Protein AF-E3MMD9-F1 (afdb_monomer_lite)

Sequence (278 aa):
MILKQSVLILFFLTAISAWGVTTPKPEIKYHRCSSCATGGFVLKKWLMQHSESGQSMGWIDWRGTDCADGLVFIVACINSCVTITVEKKIAEELYVYQGTMEECSDDLIHSSPDLPNHGENFKAFYEDAVFVATRMGHKITYNFTRKSFIDLHDEGVEQRHKVDDQVYITSSGVMKVTDFTTMDYVTAVAVVISFFIIIGACKVICCKSSSVPKTEPIFLNGENAELVPLEPNNNELPDELDDDDDVKENVVKKSETKKDVENDNDEKENKKTGDSPV

Secondary structure (DSSP, 8-state):
-HHHHHHHHHHHHHHHHHT---PPPP----EEEEEEE-HHHHTTHHHHSBGGGTBEE-----TT-BTTTTB-EEEEESS-EEEEEEEEE-SSS-EEEEEEEEEE-TTTEEE-TTS--SS--TTS--S-EEEEEEETTEEEEEEEESS-HHHHHHHHHHHHHHHHTT----TT---------HHHHHHHHHHHHHHHHHHHHHHHHHTTS--PPPPPPPP-----------------------------------------------------------

Structure (mmCIF, N/CA/C/O backbone):
data_AF-E3MMD9-F1
#
_entry.id   AF-E3MMD9-F1
#
loop_
_atom_site.group_PDB
_atom_site.id
_atom_site.type_symbol
_atom_site.label_atom_id
_atom_site.label_alt_id
_atom_site.label_comp_id
_atom_site.label_asym_id
_atom_site.label_entity_id
_atom_site.label_seq_id
_atom_site.pdbx_PDB_ins_code
_atom_site.Cartn_x
_atom_site.Cartn_y
_atom_site.Cartn_z
_atom_site.occupancy
_atom_site.B_iso_or_equiv
_atom_site.auth_seq_id
_atom_site.auth_comp_id
_atom_site.auth_asym_id
_atom_site.auth_atom_id
_atom_site.pdbx_PDB_model_num
ATOM 1 N N . MET A 1 1 ? 33.669 35.089 -53.646 1.00 53.91 1 MET A N 1
ATOM 2 C CA . MET A 1 1 ? 33.507 34.802 -52.199 1.00 53.91 1 MET A CA 1
ATOM 3 C C . MET A 1 1 ? 32.176 34.131 -51.876 1.00 53.91 1 MET A C 1
ATOM 5 O O . MET A 1 1 ? 32.236 33.026 -51.358 1.00 53.91 1 MET A O 1
ATOM 9 N N . ILE A 1 2 ? 31.031 34.738 -52.224 1.00 52.12 2 ILE A N 1
ATOM 10 C CA . ILE A 1 2 ? 29.650 34.318 -51.872 1.00 52.12 2 ILE A CA 1
ATOM 11 C C . ILE A 1 2 ? 29.444 32.792 -51.755 1.00 52.12 2 ILE A C 1
ATOM 13 O O . ILE A 1 2 ? 29.044 32.321 -50.696 1.00 52.12 2 ILE A O 1
ATOM 17 N N . LEU A 1 3 ? 29.805 32.009 -52.783 1.00 51.09 3 LEU A N 1
ATOM 18 C CA . LEU A 1 3 ? 29.602 30.549 -52.811 1.00 51.09 3 LEU A CA 1
ATOM 19 C C . LEU A 1 3 ? 30.176 29.799 -51.586 1.00 51.09 3 LEU A C 1
ATOM 21 O O . LEU A 1 3 ? 29.569 28.834 -51.130 1.00 51.09 3 LEU A O 1
ATOM 25 N N . LYS A 1 4 ? 31.306 30.249 -51.009 1.00 57.34 4 LYS A N 1
ATOM 26 C CA . LYS A 1 4 ? 31.868 29.638 -49.788 1.00 57.34 4 LYS A CA 1
ATOM 27 C C . LYS A 1 4 ? 30.980 29.857 -48.560 1.00 57.34 4 LYS A C 1
ATOM 29 O O . LYS A 1 4 ? 30.895 28.961 -47.731 1.00 57.34 4 LYS A O 1
ATOM 34 N N . GLN A 1 5 ? 30.325 31.014 -48.439 1.00 63.41 5 GLN A N 1
ATOM 35 C CA . GLN A 1 5 ? 29.424 31.300 -47.316 1.00 63.41 5 GLN A CA 1
ATOM 36 C C . GLN A 1 5 ? 28.115 30.514 -47.447 1.00 63.41 5 GLN A C 1
ATOM 38 O O . GLN A 1 5 ? 27.663 29.939 -46.464 1.00 63.41 5 GLN A O 1
ATOM 43 N N . SER A 1 6 ? 27.554 30.408 -48.657 1.00 60.28 6 SER A N 1
ATOM 44 C CA . SER A 1 6 ? 26.331 29.633 -48.908 1.00 60.28 6 SER A CA 1
ATOM 45 C C . SER A 1 6 ? 26.476 28.155 -48.527 1.00 60.28 6 SER A C 1
ATOM 47 O O . SER A 1 6 ? 25.593 27.613 -47.871 1.00 60.28 6 SER A O 1
ATOM 49 N N . VAL A 1 7 ? 27.601 27.515 -48.875 1.00 69.19 7 VAL A N 1
ATOM 50 C CA . VAL A 1 7 ? 27.874 26.113 -48.495 1.00 69.19 7 VAL A CA 1
ATOM 51 C C . VAL A 1 7 ? 28.040 25.961 -46.980 1.00 69.19 7 VAL A C 1
ATOM 53 O O . VAL A 1 7 ? 27.528 25.002 -46.411 1.00 69.19 7 VAL A O 1
ATOM 56 N N . LEU A 1 8 ? 28.705 26.914 -46.317 1.00 65.62 8 LEU A N 1
ATOM 57 C CA . LEU A 1 8 ? 28.909 26.885 -44.865 1.00 65.62 8 LEU A CA 1
ATOM 58 C C . LEU A 1 8 ? 27.578 27.006 -44.105 1.00 65.62 8 LEU A C 1
ATOM 60 O O . LEU A 1 8 ? 27.324 26.239 -43.181 1.00 65.62 8 LEU A O 1
ATOM 64 N N . ILE A 1 9 ? 26.707 27.925 -44.536 1.00 68.81 9 ILE A N 1
ATOM 65 C CA . ILE A 1 9 ? 25.359 28.108 -43.976 1.00 68.81 9 ILE A CA 1
ATOM 66 C C . ILE A 1 9 ? 24.514 26.846 -44.184 1.00 68.81 9 ILE A C 1
ATOM 68 O O . ILE A 1 9 ? 23.838 26.418 -43.252 1.00 68.81 9 ILE A O 1
ATOM 72 N N . LEU A 1 10 ? 24.587 26.214 -45.362 1.00 64.81 10 LEU A N 1
ATOM 73 C CA . LEU A 1 10 ? 23.870 24.964 -45.621 1.00 64.81 10 LEU A CA 1
ATOM 74 C C . LEU A 1 10 ? 24.336 23.842 -44.678 1.00 64.81 10 LEU A C 1
ATOM 76 O O . LEU A 1 10 ? 23.497 23.171 -44.087 1.00 64.81 10 LEU A O 1
ATOM 80 N N . PHE A 1 11 ? 25.652 23.699 -44.477 1.00 66.06 11 PHE A N 1
ATOM 81 C CA . PHE A 1 11 ? 26.233 22.716 -43.554 1.00 66.06 11 PHE A CA 1
ATOM 82 C C . PHE A 1 11 ? 25.764 22.924 -42.107 1.00 66.06 11 PHE A C 1
ATOM 84 O O . PHE A 1 11 ? 25.350 21.967 -41.451 1.00 66.06 11 PHE A O 1
ATOM 91 N N . PHE A 1 12 ? 25.774 24.171 -41.620 1.00 62.16 12 PHE A N 1
ATOM 92 C CA . PHE A 1 12 ? 25.272 24.500 -40.283 1.00 62.16 12 PHE A CA 1
ATOM 93 C C . PHE A 1 12 ? 23.769 24.230 -40.143 1.00 62.16 12 PHE A C 1
ATOM 95 O O . PHE A 1 12 ? 23.357 23.659 -39.137 1.00 62.16 12 PHE A O 1
ATOM 102 N N . LEU A 1 13 ? 22.952 24.560 -41.149 1.00 58.25 13 LEU A N 1
ATOM 103 C CA . LEU A 1 13 ? 21.519 24.248 -41.134 1.00 58.25 13 LEU A CA 1
ATOM 104 C C . LEU A 1 13 ? 21.263 22.734 -41.121 1.00 58.25 13 LEU A C 1
ATOM 106 O O . LEU A 1 13 ? 20.437 22.275 -40.333 1.00 58.25 13 LEU A O 1
ATOM 110 N N . THR A 1 14 ? 22.003 21.944 -41.909 1.00 59.91 14 THR A N 1
ATOM 111 C CA . THR A 1 14 ? 21.885 20.477 -41.870 1.00 59.91 14 THR A CA 1
ATOM 112 C C . THR A 1 14 ? 22.330 19.890 -40.531 1.00 59.91 14 THR A C 1
ATOM 114 O O . THR A 1 14 ? 21.654 19.007 -40.007 1.00 59.91 14 THR A O 1
ATOM 117 N N . ALA A 1 15 ? 23.405 20.415 -39.929 1.00 59.25 15 ALA A N 1
ATOM 118 C CA . ALA A 1 15 ? 23.866 19.986 -38.610 1.00 59.25 15 ALA A CA 1
ATOM 119 C C . ALA A 1 15 ? 22.814 20.274 -37.528 1.00 59.25 15 ALA A C 1
ATOM 121 O O . ALA A 1 15 ? 22.456 19.376 -36.775 1.00 59.25 15 ALA A O 1
ATOM 122 N N . ILE A 1 16 ? 22.239 21.482 -37.516 1.00 58.38 16 ILE A N 1
ATOM 123 C CA . ILE A 1 16 ? 21.164 21.858 -36.585 1.00 58.38 16 ILE A CA 1
ATOM 124 C C . ILE A 1 16 ? 19.924 20.969 -36.785 1.00 58.38 16 ILE A C 1
ATOM 126 O O . ILE A 1 16 ? 19.332 20.538 -35.802 1.00 58.38 16 ILE A O 1
ATOM 130 N N . SER A 1 17 ? 19.555 20.624 -38.027 1.00 55.28 17 SER A N 1
ATOM 131 C CA . SER A 1 17 ? 18.424 19.712 -38.279 1.00 55.28 17 SER A CA 1
ATOM 132 C C . SER A 1 17 ? 18.684 18.258 -37.868 1.00 55.28 17 SER A C 1
ATOM 134 O O . SER A 1 17 ? 17.744 17.557 -37.507 1.00 55.28 17 SER A O 1
ATOM 136 N N . ALA A 1 18 ? 19.944 17.808 -37.889 1.00 57.22 18 ALA A N 1
ATOM 137 C CA . ALA A 1 18 ? 20.338 16.498 -37.371 1.00 57.22 18 ALA A CA 1
ATOM 138 C C . ALA A 1 18 ? 20.404 16.479 -35.833 1.00 57.22 18 ALA A C 1
ATOM 140 O O . ALA A 1 18 ? 20.261 15.427 -35.221 1.00 57.22 18 ALA A O 1
ATOM 141 N N . TRP A 1 19 ? 20.579 17.645 -35.204 1.00 55.12 19 TRP A N 1
ATOM 142 C CA . TRP A 1 19 ? 20.572 17.842 -33.752 1.00 55.12 19 TRP A CA 1
ATOM 143 C C . TRP A 1 19 ? 19.166 18.211 -33.253 1.00 55.12 19 TRP A C 1
ATOM 145 O O . TRP A 1 19 ? 18.994 19.037 -32.354 1.00 55.12 19 TRP A O 1
ATOM 155 N N . GLY A 1 20 ? 18.140 17.583 -33.835 1.00 53.50 20 GLY A N 1
ATOM 156 C CA . GLY A 1 20 ? 16.799 17.595 -33.270 1.00 53.50 20 GLY A CA 1
ATOM 157 C C . GLY A 1 20 ? 16.846 16.948 -31.891 1.00 53.50 20 GLY A C 1
ATOM 158 O O . GLY A 1 20 ? 16.985 15.732 -31.790 1.00 53.50 20 GLY A O 1
ATOM 159 N N . VAL A 1 21 ? 16.766 17.763 -30.835 1.00 52.81 21 VAL A N 1
ATOM 160 C CA . VAL A 1 21 ? 16.817 17.295 -29.445 1.00 52.81 21 VAL A CA 1
ATOM 161 C C . VAL A 1 21 ? 15.550 16.499 -29.149 1.00 52.81 21 VAL A C 1
ATOM 163 O O . VAL A 1 21 ? 14.547 17.033 -28.676 1.00 52.81 21 VAL A O 1
ATOM 166 N N . THR A 1 22 ? 15.600 15.200 -29.436 1.00 57.72 22 THR A N 1
ATOM 167 C CA . THR A 1 22 ? 14.651 14.216 -28.930 1.00 57.72 22 THR A CA 1
ATOM 168 C C . THR A 1 22 ? 14.852 14.133 -27.426 1.00 57.72 22 THR A C 1
ATOM 170 O O . THR A 1 22 ? 15.669 13.349 -26.940 1.00 57.72 22 THR A O 1
ATOM 173 N N . THR A 1 23 ? 14.138 14.976 -26.679 1.00 53.53 23 THR A N 1
ATOM 174 C CA . THR A 1 23 ? 14.009 14.800 -25.236 1.00 53.53 23 THR A CA 1
ATOM 175 C C . THR A 1 23 ? 13.518 13.370 -25.003 1.00 53.53 23 THR A C 1
ATOM 177 O O . THR A 1 23 ? 12.491 12.991 -25.577 1.00 53.53 23 THR A O 1
ATOM 180 N N . PRO A 1 24 ? 14.255 12.533 -24.247 1.00 59.62 24 PRO A N 1
ATOM 181 C CA . PRO A 1 24 ? 13.831 11.163 -24.024 1.00 59.62 24 PRO A CA 1
ATOM 182 C C . PRO A 1 24 ? 12.454 11.209 -23.368 1.00 59.62 24 PRO A C 1
ATOM 184 O O . PRO A 1 24 ? 12.263 11.877 -22.348 1.00 59.62 24 PRO A O 1
ATOM 187 N N . LYS A 1 25 ? 11.474 10.551 -23.998 1.00 59.44 25 LYS A N 1
ATOM 188 C CA . LYS A 1 25 ? 10.131 10.422 -23.431 1.00 59.44 25 LYS A CA 1
ATOM 189 C C . LYS A 1 25 ? 10.301 9.822 -22.029 1.00 59.44 25 LYS A C 1
ATOM 191 O O . LYS A 1 25 ? 10.973 8.796 -21.941 1.00 59.44 25 LYS A O 1
ATOM 196 N N . PRO A 1 26 ? 9.735 10.421 -20.964 1.00 59.72 26 PRO A N 1
ATOM 197 C CA . PRO A 1 26 ? 9.899 9.895 -19.617 1.00 59.72 26 PRO A CA 1
ATOM 198 C C . PRO A 1 26 ? 9.413 8.447 -19.589 1.00 59.72 26 PRO A C 1
ATOM 200 O O . PRO A 1 26 ? 8.253 8.159 -19.899 1.00 59.72 26 PRO A O 1
ATOM 203 N N . GLU A 1 27 ? 10.339 7.540 -19.298 1.00 68.50 27 GLU A N 1
ATOM 204 C CA . GLU A 1 27 ? 10.076 6.112 -19.273 1.00 68.50 27 GLU A CA 1
ATOM 205 C C . GLU A 1 27 ? 9.321 5.788 -17.987 1.00 68.50 27 GLU A C 1
ATOM 207 O O . GLU A 1 27 ? 9.853 5.883 -16.881 1.00 68.50 27 GLU A O 1
ATOM 212 N N . ILE A 1 28 ? 8.037 5.462 -18.134 1.00 71.19 28 ILE A N 1
ATOM 213 C CA . ILE A 1 28 ? 7.189 5.064 -17.014 1.00 71.19 28 ILE A CA 1
ATOM 214 C C . ILE A 1 28 ? 7.643 3.660 -16.601 1.00 71.19 28 ILE A C 1
ATOM 216 O O . ILE A 1 28 ? 7.205 2.672 -17.192 1.00 71.19 28 ILE A O 1
ATOM 220 N N . LYS A 1 29 ? 8.550 3.565 -15.616 1.00 78.88 29 LYS A N 1
ATOM 221 C CA . LYS A 1 29 ? 8.957 2.274 -15.044 1.00 78.88 29 LYS A CA 1
ATOM 222 C C . LYS A 1 29 ? 7.798 1.700 -14.231 1.00 78.88 29 LYS A C 1
ATOM 224 O O . LYS A 1 29 ? 7.650 1.984 -13.044 1.00 78.88 29 LYS A O 1
ATOM 229 N N . TYR A 1 30 ? 7.000 0.872 -14.894 1.00 83.75 30 TYR A N 1
ATOM 230 C CA . TYR A 1 30 ? 6.084 -0.048 -14.235 1.00 83.75 30 TYR A CA 1
ATOM 231 C C . TYR A 1 30 ? 6.865 -1.050 -13.378 1.00 83.75 30 TYR A C 1
ATOM 233 O O . TYR A 1 30 ? 7.984 -1.444 -13.715 1.00 83.75 30 TYR A O 1
ATOM 241 N N . HIS A 1 31 ? 6.241 -1.475 -12.290 1.00 87.06 31 HIS A N 1
ATOM 242 C CA . HIS A 1 31 ? 6.691 -2.561 -11.425 1.00 87.06 31 HIS A CA 1
ATOM 243 C C . HIS A 1 31 ? 5.481 -3.434 -11.054 1.00 87.06 31 HIS A C 1
ATOM 245 O O . HIS A 1 31 ? 4.352 -3.121 -11.446 1.00 87.06 31 HIS A O 1
ATOM 251 N N . ARG A 1 32 ? 5.699 -4.578 -10.409 1.00 89.12 32 ARG A N 1
ATOM 252 C CA . ARG A 1 32 ? 4.676 -5.607 -10.184 1.00 89.12 32 ARG A CA 1
ATOM 253 C C . ARG A 1 32 ? 4.222 -5.601 -8.732 1.00 89.12 32 ARG A C 1
ATOM 255 O O . ARG A 1 32 ? 5.044 -5.793 -7.848 1.00 89.12 32 ARG A O 1
ATOM 262 N N . CYS A 1 33 ? 2.923 -5.479 -8.482 1.00 91.94 33 CYS A N 1
ATOM 263 C CA . CYS A 1 33 ? 2.341 -5.640 -7.147 1.00 91.94 33 CYS A CA 1
ATOM 264 C C . CYS A 1 33 ? 1.537 -6.937 -7.047 1.00 91.94 33 CYS A C 1
ATOM 266 O O . CYS A 1 33 ? 0.968 -7.403 -8.040 1.00 91.94 33 CYS A O 1
ATOM 268 N N . SER A 1 34 ? 1.452 -7.492 -5.840 1.00 93.12 34 SER A N 1
ATOM 269 C CA . SER A 1 34 ? 0.378 -8.408 -5.464 1.00 93.12 34 SER A CA 1
ATOM 270 C C . SER A 1 34 ? -0.961 -7.661 -5.478 1.00 93.12 34 SER A C 1
ATOM 272 O O . SER A 1 34 ? -1.046 -6.514 -5.048 1.00 93.12 34 SER A O 1
ATOM 274 N N . SER A 1 35 ? -1.999 -8.323 -5.986 1.00 94.38 35 SER A N 1
ATOM 275 C CA . SER A 1 35 ? -3.404 -7.931 -5.860 1.00 94.38 35 SER A CA 1
ATOM 276 C C . SER A 1 35 ? -4.147 -9.090 -5.199 1.00 94.38 35 SER A C 1
ATOM 278 O O . SER A 1 35 ? -4.287 -10.174 -5.779 1.00 94.38 35 SER A O 1
ATOM 280 N N . CYS A 1 36 ? -4.546 -8.900 -3.943 1.00 95.94 36 CYS A N 1
ATOM 281 C CA . CYS A 1 36 ? -5.265 -9.885 -3.142 1.00 95.94 36 CYS A CA 1
ATOM 282 C C . CYS A 1 36 ? -6.000 -9.225 -1.972 1.00 95.94 36 CYS A C 1
ATOM 284 O O . CYS A 1 36 ? -5.601 -8.171 -1.477 1.00 95.94 36 CYS A O 1
ATOM 286 N N . ALA A 1 37 ? -7.025 -9.890 -1.441 1.00 96.81 37 ALA A N 1
ATOM 287 C CA . ALA A 1 37 ? -7.559 -9.548 -0.128 1.00 96.81 37 ALA A CA 1
ATOM 288 C C . ALA A 1 37 ? -7.955 -10.801 0.646 1.00 96.81 37 ALA A C 1
ATOM 290 O O . ALA A 1 37 ? -8.691 -11.643 0.141 1.00 96.81 37 ALA A O 1
ATOM 291 N N . THR A 1 38 ? -7.519 -10.882 1.902 1.00 96.88 38 THR A N 1
ATOM 292 C CA . THR A 1 38 ? -8.023 -11.894 2.839 1.00 96.88 38 THR A CA 1
ATOM 293 C C . THR A 1 38 ? -9.542 -11.768 2.997 1.00 96.88 38 THR A C 1
ATOM 295 O O . THR A 1 38 ? -10.076 -10.652 3.075 1.00 96.88 38 THR A O 1
ATOM 298 N N . GLY A 1 39 ? -10.256 -12.887 3.144 1.00 95.25 39 GLY A N 1
ATOM 299 C CA . GLY A 1 39 ? -11.711 -12.855 3.377 1.00 95.25 39 GLY A CA 1
ATOM 300 C C . GLY A 1 39 ? -12.116 -11.984 4.582 1.00 95.25 39 GLY A C 1
ATOM 301 O O . GLY A 1 39 ? -13.122 -11.269 4.546 1.00 95.25 39 GLY A O 1
ATOM 302 N N . GLY A 1 40 ? -11.278 -11.958 5.623 1.00 96.06 40 GLY A N 1
ATOM 303 C CA . GLY A 1 40 ? -11.450 -11.101 6.796 1.00 96.06 40 GLY A CA 1
ATOM 304 C C . GLY A 1 40 ? -11.342 -9.596 6.503 1.00 96.06 40 GLY A C 1
ATOM 305 O O . GLY A 1 40 ? -12.128 -8.819 7.049 1.00 96.06 40 GLY A O 1
ATOM 306 N N . PHE A 1 41 ? -10.458 -9.173 5.588 1.00 96.81 41 PHE A N 1
ATOM 307 C CA . PHE A 1 41 ? -10.373 -7.777 5.135 1.00 96.81 41 PHE A CA 1
ATOM 308 C C . PHE A 1 41 ? -11.612 -7.368 4.331 1.00 96.81 41 PHE A C 1
ATOM 310 O O . PHE A 1 41 ? -12.157 -6.282 4.537 1.00 96.81 41 PHE A O 1
ATOM 317 N N . VAL A 1 42 ? -12.119 -8.250 3.462 1.00 96.00 42 VAL A N 1
ATOM 318 C CA . VAL A 1 42 ? -13.326 -7.987 2.656 1.00 96.00 42 VAL A CA 1
ATOM 319 C C . VAL A 1 42 ? -14.544 -7.708 3.553 1.00 96.00 42 VAL A C 1
ATOM 321 O O . VAL A 1 42 ? -15.308 -6.775 3.293 1.00 96.00 42 VAL A O 1
ATOM 324 N N . LEU A 1 43 ? -14.675 -8.418 4.681 1.00 96.06 43 LEU A N 1
ATOM 325 C CA . LEU A 1 43 ? -15.701 -8.164 5.707 1.00 96.06 43 LEU A CA 1
ATOM 326 C C . LEU A 1 43 ? -15.539 -6.814 6.444 1.00 96.06 43 LEU A C 1
ATOM 328 O O . LEU A 1 43 ? -16.458 -6.369 7.137 1.00 96.06 43 LEU A O 1
ATOM 332 N N . LYS A 1 44 ? -14.403 -6.124 6.287 1.00 96.19 44 LYS A N 1
ATOM 333 C CA . LYS A 1 44 ? -14.146 -4.766 6.799 1.00 96.19 44 LYS A CA 1
ATOM 334 C C . LYS A 1 44 ? -14.362 -3.672 5.749 1.00 96.19 44 LYS A C 1
ATOM 336 O O . LYS A 1 44 ? -13.980 -2.533 5.997 1.00 96.19 44 LYS A O 1
ATOM 341 N N . LYS A 1 45 ? -15.035 -3.947 4.621 1.00 95.75 45 LYS A N 1
ATOM 342 C CA . LYS A 1 45 ? -15.357 -2.936 3.589 1.00 95.75 45 LYS A CA 1
ATOM 343 C C . LYS A 1 45 ? -15.918 -1.622 4.150 1.00 95.75 45 LYS A C 1
ATOM 345 O O . LYS A 1 45 ? -15.505 -0.556 3.714 1.00 95.75 45 LYS A O 1
ATOM 350 N N . TRP A 1 46 ? -16.806 -1.692 5.142 1.00 95.25 46 TRP A N 1
ATOM 351 C CA . TRP A 1 46 ? -17.401 -0.531 5.826 1.00 95.25 46 TRP A CA 1
ATOM 352 C C . TRP A 1 46 ? -16.376 0.372 6.541 1.00 95.25 46 TRP A C 1
ATOM 354 O O . TRP A 1 46 ? -16.627 1.557 6.727 1.00 95.25 46 TRP A O 1
ATOM 364 N N . LEU A 1 47 ? -15.211 -0.162 6.920 1.00 95.69 47 LEU A N 1
ATOM 365 C CA . LEU A 1 47 ? -14.103 0.605 7.491 1.00 95.69 47 LEU A CA 1
ATOM 366 C C . LEU A 1 47 ? -13.361 1.390 6.397 1.00 95.69 47 LEU A C 1
ATOM 368 O O . LEU A 1 47 ? -12.917 2.505 6.648 1.00 95.69 47 LEU A O 1
ATOM 372 N N . MET A 1 48 ? -13.273 0.843 5.182 1.00 95.62 48 MET A N 1
ATOM 373 C CA . MET A 1 48 ? -12.564 1.429 4.030 1.00 95.62 48 MET A CA 1
ATOM 374 C C . MET A 1 48 ? -13.465 2.261 3.101 1.00 95.62 48 MET A C 1
ATOM 376 O O . MET A 1 48 ? -12.983 2.943 2.201 1.00 95.62 48 MET A O 1
ATOM 380 N N . GLN A 1 49 ? -14.778 2.212 3.322 1.00 95.44 49 GLN A N 1
ATOM 381 C CA . GLN A 1 49 ? -15.812 2.910 2.559 1.00 95.44 49 GLN A CA 1
ATOM 382 C C . GLN A 1 49 ? -16.760 3.596 3.552 1.00 95.44 49 GLN A C 1
ATOM 384 O O . GLN A 1 49 ? -17.859 3.111 3.814 1.00 95.44 49 GLN A O 1
ATOM 389 N N . HIS A 1 50 ? -16.295 4.694 4.156 1.00 94.75 50 HIS A N 1
ATOM 390 C CA . HIS A 1 50 ? -16.982 5.395 5.243 1.00 94.75 50 HIS A CA 1
ATOM 391 C C . HIS A 1 50 ? -17.088 6.896 4.941 1.00 94.75 50 HIS A C 1
ATOM 393 O O . HIS A 1 50 ? -16.294 7.714 5.416 1.00 94.75 50 HIS A O 1
ATOM 399 N N . SER A 1 51 ? -18.081 7.250 4.121 1.00 93.19 51 SER A N 1
ATOM 400 C CA . SER A 1 51 ? -18.299 8.606 3.600 1.00 93.19 51 SER A CA 1
ATOM 401 C C . SER A 1 51 ? -18.450 9.666 4.694 1.00 93.19 51 SER A C 1
ATOM 403 O O . SER A 1 51 ? -17.900 10.754 4.552 1.00 93.19 51 SER A O 1
ATOM 405 N N . GLU A 1 52 ? -19.105 9.342 5.813 1.00 92.81 52 GLU A N 1
ATOM 406 C CA . GLU A 1 52 ? -19.266 10.244 6.967 1.00 92.81 52 GLU A CA 1
ATOM 407 C C . GLU A 1 52 ? -17.935 10.621 7.641 1.00 92.81 52 GLU A C 1
ATOM 409 O O . GLU A 1 52 ? -17.844 11.651 8.303 1.00 92.81 52 GLU A O 1
ATOM 414 N N . SER A 1 53 ? -16.886 9.811 7.458 1.00 90.62 53 SER A N 1
ATOM 415 C CA . SER A 1 53 ? -15.523 10.116 7.919 1.00 90.62 53 SER A CA 1
ATOM 416 C C . SER A 1 53 ? -14.616 10.640 6.802 1.00 90.62 53 SER A C 1
ATOM 418 O O . SER A 1 53 ? -13.437 10.866 7.043 1.00 90.62 53 SER A O 1
ATOM 420 N N . GLY A 1 54 ? -15.120 10.784 5.573 1.00 92.25 54 GLY A N 1
ATOM 421 C CA . GLY A 1 54 ? -14.299 11.092 4.401 1.00 92.25 54 GLY A CA 1
ATOM 422 C C . GLY A 1 54 ? -13.416 9.933 3.918 1.00 92.25 54 GLY A C 1
ATOM 423 O O . GLY A 1 54 ? -12.522 10.165 3.107 1.00 92.25 54 GLY A O 1
ATOM 424 N N . GLN A 1 55 ? -13.644 8.695 4.380 1.00 94.88 55 GLN A N 1
ATOM 425 C CA . GLN A 1 55 ? -12.925 7.520 3.879 1.00 94.88 55 GLN A CA 1
ATOM 426 C C . GLN A 1 55 ? -13.563 7.043 2.569 1.00 94.88 55 GLN A C 1
ATOM 428 O O . GLN A 1 55 ? -14.715 6.601 2.558 1.00 94.88 55 GLN A O 1
ATOM 433 N N . SER A 1 56 ? -12.803 7.081 1.479 1.00 95.06 56 SER A N 1
ATOM 434 C CA . SER A 1 56 ? -13.182 6.522 0.185 1.00 95.06 56 SER A CA 1
ATOM 435 C C . SER A 1 56 ? -11.969 5.907 -0.501 1.00 95.06 56 SER A C 1
ATOM 437 O O . SER A 1 56 ? -10.919 6.533 -0.641 1.00 95.06 56 SER A O 1
ATOM 439 N N . MET A 1 57 ? -12.140 4.680 -0.970 1.00 94.75 57 MET A N 1
ATOM 440 C CA . MET A 1 57 ? -11.140 3.941 -1.732 1.00 94.75 57 MET A CA 1
ATOM 441 C C . MET A 1 57 ? -11.759 3.406 -3.028 1.00 94.75 57 MET A C 1
ATOM 443 O O . MET A 1 57 ? -12.985 3.394 -3.186 1.00 94.75 57 MET A O 1
ATOM 447 N N . GLY A 1 58 ? -10.931 2.894 -3.932 1.00 91.88 58 GLY A N 1
ATOM 448 C CA . GLY A 1 58 ? -11.357 1.877 -4.881 1.00 91.88 58 GLY A CA 1
ATOM 449 C C . GLY A 1 58 ? -11.884 0.635 -4.148 1.00 91.88 58 GLY A C 1
ATOM 450 O O . GLY A 1 58 ? -11.654 0.431 -2.951 1.00 91.88 58 GLY A O 1
ATOM 451 N N . TRP A 1 59 ? -12.631 -0.210 -4.855 1.00 91.69 59 TRP A N 1
ATOM 452 C CA . TRP A 1 59 ? -12.988 -1.528 -4.338 1.00 91.69 59 TRP A CA 1
ATOM 453 C C . TRP A 1 59 ? -12.989 -2.555 -5.460 1.00 91.69 59 TRP A C 1
ATOM 455 O O . TRP A 1 59 ? -13.922 -2.606 -6.264 1.00 91.69 59 TRP A O 1
ATOM 465 N N . ILE A 1 60 ? -11.930 -3.355 -5.494 1.00 88.50 60 ILE A N 1
ATOM 466 C CA . ILE A 1 60 ? -11.686 -4.381 -6.504 1.00 88.50 60 ILE A CA 1
ATOM 467 C C . ILE A 1 60 ? -12.378 -5.689 -6.081 1.00 88.50 60 ILE A C 1
ATOM 469 O O . ILE A 1 60 ? -12.792 -5.873 -4.932 1.00 88.50 60 ILE A O 1
ATOM 473 N N . ASP A 1 61 ? -12.593 -6.577 -7.047 1.00 86.88 61 ASP A N 1
ATOM 474 C CA . ASP A 1 61 ? -13.242 -7.870 -6.855 1.00 86.88 61 ASP A CA 1
ATOM 475 C C . ASP A 1 61 ? -12.194 -8.981 -6.692 1.00 86.88 61 ASP A C 1
ATOM 477 O O . ASP A 1 61 ? -11.889 -9.720 -7.623 1.00 86.88 61 ASP A O 1
ATOM 481 N N . TRP A 1 62 ? -11.637 -9.090 -5.486 1.00 90.06 62 TRP A N 1
ATOM 482 C CA . TRP A 1 62 ? -10.576 -10.039 -5.119 1.00 90.06 62 TRP A CA 1
ATOM 483 C C . TRP A 1 62 ? -11.034 -11.518 -5.019 1.00 90.06 62 TRP A C 1
ATOM 485 O O . TRP A 1 62 ? -10.380 -12.340 -4.373 1.00 90.06 62 TRP A O 1
ATOM 495 N N . ARG A 1 63 ? -12.167 -11.896 -5.636 1.00 89.06 63 ARG A N 1
ATOM 496 C CA . ARG A 1 63 ? -12.690 -13.277 -5.621 1.00 89.06 63 ARG A CA 1
ATOM 497 C C . ARG A 1 63 ? -11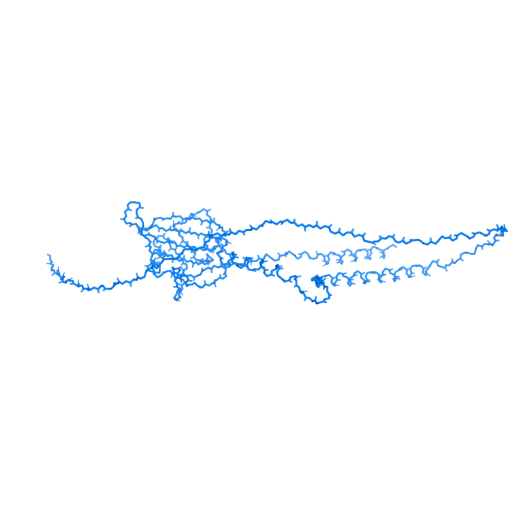.693 -14.260 -6.242 1.00 89.06 63 ARG A C 1
ATOM 499 O O . ARG A 1 63 ? -11.335 -14.133 -7.408 1.00 89.06 63 ARG A O 1
ATOM 506 N N . GLY A 1 64 ? -11.324 -15.287 -5.477 1.00 87.06 64 GLY A N 1
ATOM 507 C CA . GLY A 1 64 ? -10.340 -16.297 -5.886 1.00 87.06 64 GLY A CA 1
ATOM 508 C C . GLY A 1 64 ? -8.900 -15.981 -5.471 1.00 87.06 64 GLY A C 1
ATOM 509 O O . GLY A 1 64 ? -8.010 -16.763 -5.789 1.00 87.06 64 GLY A O 1
ATOM 510 N N . THR A 1 65 ? -8.683 -14.882 -4.743 1.00 91.94 65 THR A N 1
ATOM 511 C CA . THR A 1 65 ? -7.421 -14.572 -4.054 1.00 91.94 65 THR A CA 1
ATOM 512 C C . THR A 1 65 ? -7.589 -14.721 -2.542 1.00 91.94 65 THR A C 1
ATOM 514 O O . THR A 1 65 ? -8.698 -14.557 -2.031 1.00 91.94 65 THR A O 1
ATOM 517 N N . ASP A 1 66 ? -6.493 -14.982 -1.835 1.00 93.19 66 ASP A N 1
ATOM 518 C CA . ASP A 1 66 ? -6.346 -14.712 -0.405 1.00 93.19 66 ASP A CA 1
ATOM 519 C C . ASP A 1 66 ? -4.854 -14.481 -0.103 1.00 93.19 66 ASP A C 1
ATOM 521 O O . ASP A 1 66 ? -3.999 -15.299 -0.454 1.00 93.19 66 ASP A O 1
ATOM 525 N N . CYS A 1 67 ? -4.530 -13.350 0.531 1.00 92.12 67 CYS A N 1
ATOM 526 C CA . CYS A 1 67 ? -3.145 -12.992 0.841 1.00 92.12 67 CYS A CA 1
ATOM 527 C C . CYS A 1 67 ? -2.506 -13.913 1.896 1.00 92.12 67 CYS A C 1
ATOM 529 O O . CYS A 1 67 ? -1.284 -14.034 1.929 1.00 92.12 67 CYS A O 1
ATOM 531 N N . ALA A 1 68 ? -3.300 -14.549 2.768 1.00 89.81 68 ALA A N 1
ATOM 532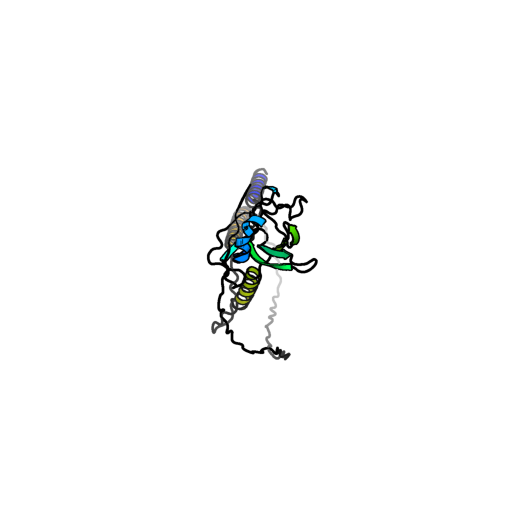 C CA . ALA A 1 68 ? -2.786 -15.431 3.818 1.00 89.81 68 ALA A CA 1
ATOM 533 C C . ALA A 1 68 ? -2.321 -16.787 3.258 1.00 89.81 68 ALA A C 1
ATOM 535 O O . ALA A 1 68 ? -1.305 -17.315 3.705 1.00 89.81 68 ALA A O 1
ATOM 536 N N . ASP A 1 69 ? -3.020 -17.297 2.240 1.00 89.81 69 ASP A N 1
ATOM 537 C CA . ASP A 1 69 ? -2.683 -18.546 1.540 1.00 89.81 69 ASP A CA 1
ATOM 538 C C . ASP A 1 69 ? -1.688 -18.331 0.376 1.00 89.81 69 ASP A C 1
ATOM 540 O O . ASP A 1 69 ? -1.307 -19.280 -0.311 1.00 89.81 69 ASP A O 1
ATOM 544 N N . GLY A 1 70 ? -1.266 -17.084 0.124 1.00 87.75 70 GLY A N 1
ATOM 545 C CA . GLY A 1 70 ? -0.379 -16.720 -0.990 1.00 87.75 70 GLY A CA 1
ATOM 546 C C . GLY A 1 70 ? -1.043 -16.769 -2.373 1.00 87.75 70 GLY A C 1
ATOM 547 O O . GLY A 1 70 ? -0.354 -16.729 -3.393 1.00 87.75 70 GLY A O 1
ATOM 548 N N . LEU A 1 71 ? -2.375 -16.849 -2.430 1.00 91.25 71 LEU A N 1
ATOM 549 C CA . LEU A 1 71 ? -3.150 -16.853 -3.668 1.00 91.25 71 LEU A CA 1
ATOM 550 C C . LEU A 1 71 ? -3.353 -15.408 -4.132 1.00 91.25 71 LEU A C 1
ATOM 552 O O . LEU A 1 71 ? -4.312 -14.756 -3.728 1.00 91.25 71 LEU A O 1
ATOM 556 N N . VAL A 1 72 ? -2.445 -14.897 -4.965 1.00 92.81 72 VAL A N 1
ATOM 557 C CA . VAL A 1 72 ? -2.445 -13.496 -5.425 1.00 92.81 72 VAL A CA 1
ATOM 558 C C . VAL A 1 72 ? -2.539 -13.387 -6.946 1.00 92.81 72 VAL A C 1
ATOM 560 O O . VAL A 1 72 ? -2.011 -14.228 -7.676 1.00 92.81 72 VAL A O 1
ATOM 563 N N . PHE A 1 73 ? -3.160 -12.316 -7.441 1.00 92.00 73 PHE A N 1
ATOM 564 C CA . PHE A 1 73 ? -2.911 -11.847 -8.804 1.00 92.00 73 PHE A CA 1
ATOM 565 C C . PHE A 1 73 ? -1.671 -10.946 -8.829 1.00 92.00 73 PHE A C 1
ATOM 567 O O . PHE A 1 73 ? -1.286 -10.375 -7.810 1.00 92.00 73 PHE A O 1
ATOM 574 N N . ILE A 1 74 ? -1.046 -10.812 -10.001 1.00 90.94 74 ILE A N 1
ATOM 575 C CA . ILE A 1 74 ? 0.078 -9.896 -10.225 1.00 90.94 74 ILE A CA 1
ATOM 576 C C . ILE A 1 74 ? -0.399 -8.777 -11.148 1.00 90.94 74 ILE A C 1
ATOM 578 O O . ILE A 1 74 ? -0.830 -9.042 -12.272 1.00 90.94 74 ILE A O 1
ATOM 582 N N . VAL A 1 75 ? -0.316 -7.533 -10.679 1.00 90.62 75 VAL A N 1
ATOM 583 C CA . VAL A 1 75 ? -0.743 -6.331 -11.411 1.00 90.62 75 VAL A CA 1
ATOM 584 C C . VAL A 1 75 ? 0.446 -5.421 -11.709 1.00 90.62 75 VAL A C 1
ATOM 586 O O . VAL A 1 75 ? 1.402 -5.361 -10.939 1.00 90.62 75 VAL A O 1
ATOM 589 N N . ALA A 1 76 ? 0.399 -4.710 -12.837 1.00 90.62 76 ALA A N 1
ATOM 590 C CA . ALA A 1 76 ? 1.389 -3.688 -13.169 1.00 90.62 76 ALA A CA 1
ATOM 591 C C . ALA A 1 76 ? 0.991 -2.349 -12.532 1.00 90.62 76 ALA A C 1
ATOM 593 O O . ALA A 1 76 ? -0.144 -1.908 -12.700 1.00 90.62 76 ALA A O 1
ATOM 594 N N . CYS A 1 77 ? 1.930 -1.708 -11.840 1.00 90.75 77 CYS A N 1
ATOM 595 C CA . CYS A 1 77 ? 1.706 -0.511 -11.036 1.00 90.75 77 CYS A CA 1
ATOM 596 C C . CYS A 1 77 ? 2.759 0.566 -11.339 1.00 90.75 77 CYS A C 1
ATOM 598 O O . CYS A 1 77 ? 3.923 0.250 -11.620 1.00 90.75 77 CYS A O 1
ATOM 600 N N . ILE A 1 78 ? 2.364 1.841 -11.306 1.00 91.56 78 ILE A N 1
ATOM 601 C CA . ILE A 1 78 ? 3.261 2.986 -11.520 1.00 91.56 78 ILE A CA 1
ATOM 602 C C . ILE A 1 78 ? 3.783 3.492 -10.172 1.00 91.56 78 ILE A C 1
ATOM 604 O O . ILE A 1 78 ? 4.999 3.565 -9.959 1.00 91.56 78 ILE A O 1
ATOM 608 N N . ASN A 1 79 ? 2.874 3.816 -9.253 1.00 93.25 79 ASN A N 1
ATOM 609 C CA . ASN A 1 79 ? 3.175 4.292 -7.902 1.00 93.25 79 ASN A CA 1
ATOM 610 C C . ASN A 1 79 ? 3.234 3.104 -6.921 1.00 93.25 79 ASN A C 1
ATOM 612 O O . ASN A 1 79 ? 3.087 1.970 -7.345 1.00 93.25 79 ASN A O 1
ATOM 616 N N . SER A 1 80 ? 3.568 3.303 -5.647 1.00 94.31 80 SER A N 1
ATOM 617 C CA . SER A 1 80 ? 3.919 2.202 -4.730 1.00 94.31 80 SER A CA 1
ATOM 618 C C . SER A 1 80 ? 2.847 1.104 -4.626 1.00 94.31 80 SER A C 1
ATOM 620 O O . SER A 1 80 ? 1.648 1.393 -4.635 1.00 94.31 80 SER A O 1
ATOM 622 N N . CYS A 1 81 ? 3.262 -0.148 -4.436 1.00 94.88 81 CYS A N 1
ATOM 623 C CA . CYS A 1 81 ? 2.379 -1.196 -3.922 1.00 94.88 81 CYS A CA 1
ATOM 624 C C . CYS A 1 81 ? 1.959 -0.840 -2.489 1.00 94.88 81 CYS A C 1
ATOM 626 O O . CYS A 1 81 ? 2.774 -0.308 -1.733 1.00 94.88 81 CYS A O 1
ATOM 628 N N . VAL A 1 82 ? 0.722 -1.133 -2.090 1.00 96.00 82 VAL A N 1
ATOM 629 C CA . VAL A 1 82 ? 0.217 -0.844 -0.743 1.00 96.00 82 VAL A CA 1
ATOM 630 C C . VAL A 1 82 ? -0.388 -2.083 -0.084 1.00 96.00 82 VAL A C 1
ATOM 632 O O . VAL A 1 82 ? -1.356 -2.666 -0.565 1.00 96.00 82 VAL A O 1
ATOM 635 N N . THR A 1 83 ? 0.173 -2.453 1.066 1.00 97.38 83 THR A N 1
ATOM 636 C CA . THR A 1 83 ? -0.367 -3.469 1.976 1.00 97.38 83 THR A CA 1
ATOM 637 C C . THR A 1 83 ? -1.163 -2.757 3.070 1.00 97.38 83 THR A C 1
ATOM 639 O O . THR A 1 83 ? -0.603 -1.957 3.824 1.00 97.38 83 THR A O 1
ATOM 642 N N . ILE A 1 84 ? -2.460 -3.049 3.195 1.00 97.94 84 ILE A N 1
ATOM 643 C CA . ILE A 1 84 ? -3.319 -2.510 4.259 1.00 97.94 84 ILE A CA 1
ATOM 644 C C . ILE A 1 84 ? -3.726 -3.635 5.205 1.00 97.94 84 ILE A C 1
ATOM 646 O O . ILE A 1 84 ? -4.480 -4.534 4.835 1.00 97.94 84 ILE A O 1
ATOM 650 N N . THR A 1 85 ? -3.268 -3.557 6.453 1.00 98.38 85 THR A N 1
ATOM 651 C CA . THR A 1 85 ? -3.588 -4.522 7.514 1.00 98.38 85 THR A CA 1
ATOM 652 C C . THR A 1 85 ? -4.540 -3.908 8.535 1.00 98.38 85 THR A C 1
ATOM 654 O O . THR A 1 85 ? -4.331 -2.792 9.012 1.00 98.38 85 THR A O 1
ATOM 657 N N . VAL A 1 86 ? -5.587 -4.658 8.888 1.00 98.25 86 VAL A N 1
ATOM 658 C CA . VAL A 1 86 ? -6.605 -4.279 9.873 1.00 98.25 86 VAL A CA 1
ATOM 659 C C . VAL A 1 86 ? -6.525 -5.202 11.083 1.00 98.25 86 VAL A C 1
ATOM 661 O O . VAL A 1 86 ? -6.593 -6.427 10.967 1.00 98.25 86 VAL A O 1
ATOM 664 N N . GLU A 1 87 ? -6.470 -4.608 12.272 1.00 98.25 87 GLU A N 1
ATOM 665 C CA . GLU A 1 87 ? -6.491 -5.318 13.550 1.00 98.25 87 GLU A CA 1
ATOM 666 C C . GLU A 1 87 ? -7.566 -4.714 14.463 1.00 98.25 87 GLU A C 1
ATOM 668 O O . GLU A 1 87 ? -7.705 -3.496 14.567 1.00 98.25 87 GLU A O 1
ATOM 673 N N . LYS A 1 88 ? -8.346 -5.546 15.154 1.00 97.62 88 LYS A N 1
ATOM 674 C CA . LYS A 1 88 ? -9.374 -5.103 16.104 1.00 97.62 88 LYS A CA 1
ATOM 675 C C . LYS A 1 88 ? -8.765 -4.961 17.496 1.00 97.62 88 LYS A C 1
ATOM 677 O O . LYS A 1 88 ? -8.109 -5.884 17.974 1.00 97.62 88 LYS A O 1
ATOM 682 N N . LYS A 1 89 ? -9.031 -3.844 18.175 1.00 97.06 89 LYS A N 1
ATOM 683 C CA . LYS A 1 89 ? -8.652 -3.648 19.578 1.00 97.06 89 LYS A CA 1
ATOM 684 C C . LYS A 1 89 ? -9.517 -4.523 20.491 1.00 97.06 89 LYS A C 1
ATOM 686 O O . LYS A 1 89 ? -10.744 -4.501 20.381 1.00 97.06 89 LYS A O 1
ATOM 691 N N . ILE A 1 90 ? -8.880 -5.286 21.379 1.00 96.75 90 ILE A N 1
ATOM 692 C CA . ILE A 1 90 ? -9.536 -6.172 22.358 1.00 96.75 90 ILE A CA 1
ATOM 693 C C . ILE A 1 90 ? -9.260 -5.712 23.797 1.00 96.75 90 ILE A C 1
ATOM 695 O O . ILE A 1 90 ? -10.161 -5.746 24.629 1.00 96.75 90 ILE A O 1
ATOM 699 N N . ALA A 1 91 ? -8.047 -5.226 24.076 1.00 94.12 91 ALA A N 1
ATOM 700 C CA . ALA A 1 91 ? -7.688 -4.551 25.327 1.00 94.12 91 ALA A CA 1
ATOM 701 C C . ALA A 1 91 ? -6.825 -3.312 25.027 1.00 94.12 91 ALA A C 1
ATOM 703 O O . ALA A 1 91 ? -6.626 -2.967 23.865 1.00 94.12 91 ALA A O 1
ATOM 704 N N . GLU A 1 92 ? -6.324 -2.620 26.053 1.00 87.00 92 GLU A N 1
ATOM 705 C CA . GLU A 1 92 ? -5.645 -1.323 25.901 1.00 87.00 92 GLU A CA 1
ATOM 706 C C . GLU A 1 92 ? -4.422 -1.359 24.964 1.00 87.00 92 GLU A C 1
ATOM 708 O O . GLU A 1 92 ? -4.287 -0.478 24.111 1.00 87.00 92 GLU A O 1
ATOM 713 N N . GLU A 1 93 ? -3.626 -2.427 25.032 1.00 87.69 93 GLU A N 1
ATOM 714 C CA . GLU A 1 93 ? -2.480 -2.681 24.142 1.00 87.69 93 GLU A CA 1
ATOM 715 C C . GLU A 1 93 ? -2.669 -3.927 23.252 1.00 87.69 93 GLU A C 1
ATOM 717 O O . GLU A 1 93 ? -1.878 -4.168 22.342 1.00 87.69 93 GLU A O 1
ATOM 722 N N . LEU A 1 94 ? -3.731 -4.716 23.470 1.00 94.38 94 LEU A N 1
ATOM 723 C CA . LEU A 1 94 ? -3.977 -5.957 22.729 1.00 94.38 94 LEU A CA 1
ATOM 724 C C . LEU A 1 94 ? -4.832 -5.713 21.482 1.00 94.38 94 LEU A C 1
ATOM 726 O O . LEU A 1 94 ? -6.025 -5.400 21.575 1.00 94.38 94 LEU A O 1
ATOM 730 N N . TYR A 1 95 ? -4.228 -5.962 20.325 1.00 96.00 95 TYR A N 1
ATOM 731 C CA . TYR A 1 95 ? -4.878 -5.981 19.020 1.00 96.00 95 TYR A CA 1
ATOM 732 C C . TYR A 1 95 ? -4.876 -7.406 18.459 1.00 96.00 95 TYR A C 1
ATOM 734 O O . TYR A 1 95 ? -3.922 -8.158 18.647 1.00 96.00 95 TYR A O 1
ATOM 742 N N . VAL A 1 96 ? -5.962 -7.788 17.788 1.00 97.38 96 VAL A N 1
ATOM 743 C CA . VAL A 1 96 ? -6.119 -9.095 17.138 1.00 97.38 96 VAL A CA 1
ATOM 744 C C . VAL A 1 96 ? -6.330 -8.883 15.647 1.00 97.38 96 VAL A C 1
ATOM 746 O O . VAL A 1 96 ? -7.181 -8.088 15.243 1.00 97.38 96 VAL A O 1
ATOM 749 N N . TYR A 1 97 ? -5.562 -9.607 14.836 1.00 97.31 97 TYR A N 1
ATOM 750 C CA . TYR A 1 97 ? -5.637 -9.579 13.378 1.00 97.31 97 TYR A CA 1
ATOM 751 C C . TYR A 1 97 ? -7.070 -9.779 12.863 1.00 97.31 97 TYR A C 1
ATOM 753 O O . TYR A 1 97 ? -7.842 -10.569 13.410 1.00 97.31 97 TYR A O 1
ATOM 761 N N . GLN A 1 98 ? -7.452 -9.034 11.825 1.00 97.69 98 GLN A N 1
ATOM 762 C CA . GLN A 1 98 ? -8.755 -9.163 11.162 1.00 97.69 98 GLN A CA 1
ATOM 763 C C . GLN A 1 98 ? -8.641 -9.387 9.657 1.00 97.69 98 GLN A C 1
ATOM 765 O O . GLN A 1 98 ? -9.591 -9.896 9.072 1.00 97.69 98 GLN A O 1
ATOM 770 N N . GLY A 1 99 ? -7.527 -9.001 9.037 1.00 96.94 99 GLY A N 1
ATOM 771 C CA . GLY A 1 99 ? -7.280 -9.224 7.620 1.00 96.94 99 GLY A CA 1
ATOM 772 C C . GLY A 1 99 ? -6.305 -8.220 7.017 1.00 96.94 99 GLY A C 1
ATOM 773 O O . GLY A 1 99 ? -6.119 -7.117 7.536 1.00 96.94 99 GLY A O 1
ATOM 774 N N . THR A 1 100 ? -5.735 -8.610 5.885 1.00 97.75 100 THR A N 1
ATOM 775 C CA . THR A 1 100 ? -4.864 -7.805 5.027 1.00 97.75 100 THR A CA 1
ATOM 776 C C . THR A 1 100 ? -5.430 -7.767 3.607 1.00 97.75 100 THR A C 1
ATOM 778 O O . THR A 1 100 ? -6.120 -8.698 3.178 1.00 97.75 100 THR A O 1
ATOM 781 N N . MET A 1 101 ? -5.139 -6.686 2.894 1.00 97.12 101 MET A N 1
ATOM 782 C CA . MET A 1 101 ? -5.223 -6.567 1.440 1.00 97.12 101 MET A CA 1
ATOM 783 C C . MET A 1 101 ? -3.882 -6.045 0.925 1.00 97.12 101 MET A C 1
ATOM 785 O O . MET A 1 101 ? -3.233 -5.252 1.610 1.00 97.12 101 MET A O 1
ATOM 789 N N . GLU A 1 102 ? -3.479 -6.502 -0.255 1.00 95.94 102 GLU A N 1
ATOM 790 C CA . GLU A 1 102 ? -2.339 -5.978 -1.005 1.00 95.94 102 GLU A CA 1
ATOM 791 C C . GLU A 1 102 ? -2.823 -5.588 -2.393 1.00 95.94 102 GLU A C 1
ATOM 793 O O . GLU A 1 102 ? -3.595 -6.329 -3.004 1.00 95.94 102 GLU A O 1
ATOM 798 N N . GLU A 1 103 ? -2.424 -4.409 -2.863 1.00 95.12 103 GLU A N 1
ATOM 799 C CA . GLU A 1 103 ? -2.874 -3.873 -4.144 1.00 95.12 103 GLU A CA 1
ATOM 800 C C . GLU A 1 103 ? -1.914 -2.786 -4.659 1.00 95.12 103 GLU A C 1
ATOM 802 O O . GLU A 1 103 ? -1.072 -2.264 -3.926 1.00 95.12 103 GLU A O 1
ATOM 807 N N . CYS A 1 104 ? -2.045 -2.406 -5.926 1.00 93.75 104 CYS A N 1
ATOM 808 C CA . CYS A 1 104 ? -1.428 -1.192 -6.461 1.00 93.75 104 CYS A CA 1
ATOM 809 C C . CYS A 1 104 ? -2.040 0.083 -5.830 1.00 93.75 104 CYS A C 1
ATOM 811 O O . CYS A 1 104 ? -3.257 0.155 -5.674 1.00 93.75 104 CYS A O 1
ATOM 813 N N . SER A 1 105 ? -1.248 1.115 -5.490 1.00 94.31 105 SER A N 1
ATOM 814 C CA . SER A 1 105 ? -1.814 2.377 -4.955 1.00 94.31 105 SER A CA 1
ATOM 815 C C . SER A 1 105 ? -2.473 3.283 -6.006 1.00 94.31 105 SER A C 1
ATOM 817 O O . SER A 1 105 ? -3.216 4.191 -5.625 1.00 94.31 105 SER A O 1
ATOM 819 N N . ASP A 1 106 ? -2.244 3.033 -7.302 1.00 92.75 106 ASP A N 1
ATOM 820 C CA . ASP A 1 106 ? -2.780 3.827 -8.418 1.00 92.75 106 ASP A CA 1
ATOM 821 C C . ASP A 1 106 ? -4.322 3.927 -8.340 1.00 92.75 106 ASP A C 1
ATOM 823 O O . ASP A 1 106 ? -5.039 2.938 -8.474 1.00 92.75 106 ASP A O 1
ATOM 827 N N . ASP A 1 107 ? -4.828 5.137 -8.071 1.00 90.31 107 ASP A N 1
ATOM 828 C CA . ASP A 1 107 ? -6.234 5.477 -7.774 1.00 90.31 107 ASP A CA 1
ATOM 829 C C . ASP A 1 107 ? -6.921 4.669 -6.640 1.00 90.31 107 ASP A C 1
ATOM 831 O O . ASP A 1 107 ? -8.108 4.867 -6.374 1.00 90.31 107 ASP A O 1
ATOM 835 N N . LEU A 1 108 ? -6.205 3.829 -5.879 1.00 94.56 108 LEU A N 1
ATOM 836 C CA . LEU A 1 108 ? -6.813 2.993 -4.834 1.00 94.56 108 LEU A CA 1
ATOM 837 C C . LEU A 1 108 ? -7.330 3.798 -3.635 1.00 94.56 108 LEU A C 1
ATOM 839 O O . LEU A 1 108 ? -8.354 3.436 -3.058 1.00 94.56 108 LEU A O 1
ATOM 843 N N . ILE A 1 109 ? -6.651 4.872 -3.228 1.00 94.62 109 ILE A N 1
ATOM 844 C CA . ILE A 1 109 ? -7.036 5.659 -2.047 1.00 94.62 109 ILE A CA 1
ATOM 845 C C . ILE A 1 109 ? -7.500 7.045 -2.491 1.00 94.62 109 ILE A C 1
ATOM 847 O O . ILE A 1 109 ? -6.716 7.981 -2.628 1.00 94.62 109 ILE A O 1
ATOM 851 N N . HIS A 1 110 ? -8.809 7.177 -2.723 1.00 93.44 110 HIS A N 1
ATOM 852 C CA . HIS A 1 110 ? -9.404 8.431 -3.181 1.00 93.44 110 HIS A CA 1
ATOM 853 C C . HIS A 1 110 ? -9.395 9.532 -2.112 1.00 93.44 110 HIS A C 1
ATOM 855 O O . HIS A 1 110 ? -9.260 10.704 -2.457 1.00 93.44 110 HIS A O 1
ATOM 861 N N . SER A 1 111 ? -9.612 9.162 -0.845 1.00 92.81 111 SER A N 1
ATOM 862 C CA . SER A 1 111 ? -9.623 10.047 0.325 1.00 92.81 111 SER A CA 1
ATOM 863 C C . SER A 1 111 ? -9.540 9.212 1.606 1.00 92.81 111 SER A C 1
ATOM 865 O O . SER A 1 111 ? -10.196 8.175 1.714 1.00 92.81 111 SER A O 1
ATOM 867 N N . SER A 1 112 ? -8.756 9.649 2.592 1.00 94.31 112 SER A N 1
ATOM 868 C CA . SER A 1 112 ? -8.560 8.910 3.842 1.00 94.31 112 SER A CA 1
ATOM 869 C C . SER A 1 112 ? -8.242 9.864 5.003 1.00 94.31 112 SER A C 1
ATOM 871 O O . SER A 1 112 ? -7.184 10.489 4.968 1.00 94.31 112 SER A O 1
ATOM 873 N N . PRO A 1 113 ? -9.089 9.989 6.047 1.00 93.56 113 PRO A N 1
ATOM 874 C CA . PRO A 1 113 ? -8.712 10.658 7.301 1.00 93.56 113 PRO A CA 1
ATOM 875 C C . PRO A 1 113 ? -7.585 9.937 8.060 1.00 93.56 113 PRO A C 1
ATOM 877 O O . PRO A 1 113 ? -7.011 10.512 8.980 1.00 93.56 113 PRO A O 1
ATOM 880 N N . ASP A 1 114 ? -7.291 8.682 7.704 1.00 93.88 114 ASP A N 1
ATOM 881 C CA . ASP A 1 114 ? -6.248 7.870 8.333 1.00 93.88 114 ASP A CA 1
ATOM 882 C C . ASP A 1 114 ? -4.829 8.213 7.828 1.00 93.88 114 ASP A C 1
ATOM 884 O O . ASP A 1 114 ? -3.851 7.680 8.352 1.00 93.88 114 ASP A O 1
ATOM 888 N N . LEU A 1 115 ? -4.709 9.067 6.802 1.00 93.38 115 LEU A N 1
ATOM 889 C CA . LEU A 1 115 ? -3.452 9.449 6.148 1.00 93.38 115 LEU A CA 1
ATOM 890 C C . LEU A 1 115 ? -3.207 10.971 6.256 1.00 93.38 115 LEU A C 1
ATOM 892 O O . LEU A 1 115 ? -4.164 11.744 6.375 1.00 93.38 115 LEU A O 1
ATOM 896 N N . PRO A 1 116 ? -1.944 11.439 6.246 1.00 90.38 116 PRO A N 1
ATOM 897 C CA . PRO A 1 116 ? -1.632 12.846 6.491 1.00 90.38 116 PRO A CA 1
ATOM 898 C C . PRO A 1 116 ? -2.023 13.765 5.323 1.00 90.38 116 PRO A C 1
ATOM 900 O O . PRO A 1 116 ? -1.567 13.618 4.195 1.00 90.38 116 PRO A O 1
ATOM 903 N N . ASN A 1 117 ? -2.802 14.811 5.612 1.00 77.62 117 ASN A N 1
ATOM 904 C CA . ASN A 1 117 ? -3.221 15.828 4.634 1.00 77.62 117 ASN A CA 1
ATOM 905 C C . ASN A 1 117 ? -2.111 16.856 4.287 1.00 77.62 117 ASN A C 1
ATOM 907 O O . ASN A 1 117 ? -2.382 18.049 4.158 1.00 77.62 117 ASN A O 1
ATOM 911 N N . HIS A 1 118 ? -0.850 16.435 4.150 1.00 74.19 118 HIS A N 1
ATOM 912 C CA . HIS A 1 118 ? 0.294 17.334 3.906 1.00 74.19 118 HIS A CA 1
ATOM 913 C C . HIS A 1 118 ? 0.509 17.712 2.424 1.00 74.19 118 HIS A C 1
ATOM 915 O O . HIS A 1 118 ? 1.537 18.281 2.068 1.00 74.19 118 HIS A O 1
ATOM 921 N N . GLY A 1 119 ? -0.484 17.457 1.566 1.00 65.62 119 GLY A N 1
ATOM 922 C CA . GLY A 1 119 ? -0.418 17.684 0.115 1.00 65.62 119 GLY A CA 1
ATOM 923 C C . GLY A 1 119 ? -0.024 16.442 -0.692 1.00 65.62 119 GLY A C 1
ATOM 924 O O . GLY A 1 119 ? 0.001 16.496 -1.920 1.00 65.62 119 GLY A O 1
ATOM 925 N N . GLU A 1 120 ? 0.242 15.327 -0.012 1.00 80.88 120 GLU A N 1
ATOM 926 C CA . GLU A 1 120 ? 0.488 14.010 -0.602 1.00 80.88 120 GLU A CA 1
ATOM 927 C C . GLU A 1 120 ? -0.752 13.497 -1.358 1.00 80.88 120 GLU A C 1
ATOM 929 O O . GLU A 1 120 ? -1.881 13.564 -0.867 1.00 80.88 120 GLU A O 1
ATOM 934 N N . ASN A 1 121 ? -0.551 12.971 -2.570 1.00 86.81 121 ASN A N 1
ATOM 935 C CA . ASN A 1 121 ? -1.624 12.404 -3.386 1.00 86.81 121 ASN A CA 1
ATOM 936 C C . ASN A 1 121 ? -1.636 10.873 -3.268 1.00 86.81 121 ASN A C 1
ATOM 938 O O . ASN A 1 121 ? -0.970 10.185 -4.038 1.00 86.81 121 ASN A O 1
ATOM 942 N N . PHE A 1 122 ? -2.435 10.328 -2.349 1.00 89.69 122 PHE A N 1
ATOM 943 C CA . PHE A 1 122 ? -2.506 8.878 -2.101 1.00 89.69 122 PHE A CA 1
ATOM 944 C C . PHE A 1 122 ? -3.124 8.036 -3.233 1.00 89.69 122 PHE A C 1
ATOM 946 O O . PHE A 1 122 ? -3.126 6.812 -3.147 1.00 89.69 122 PHE A O 1
ATOM 953 N N . LYS A 1 123 ? -3.575 8.671 -4.322 1.00 89.62 123 LYS A N 1
ATOM 954 C CA . LYS A 1 123 ? -3.906 8.017 -5.601 1.00 89.62 123 LYS A CA 1
ATOM 955 C C . LYS A 1 123 ? -2.688 7.743 -6.490 1.00 89.62 123 LYS A C 1
ATOM 957 O O . LYS A 1 123 ? -2.825 7.112 -7.531 1.00 89.62 123 LYS A O 1
ATOM 962 N N . ALA A 1 124 ? -1.537 8.317 -6.154 1.00 90.31 124 ALA A N 1
ATOM 963 C CA . ALA A 1 124 ? -0.299 8.238 -6.921 1.00 90.31 124 ALA A CA 1
ATOM 964 C C . ALA A 1 124 ? 0.909 8.372 -5.975 1.00 90.31 124 ALA A C 1
ATOM 966 O O . ALA A 1 124 ? 1.782 9.220 -6.163 1.00 90.31 124 ALA A O 1
ATOM 967 N N . PHE A 1 125 ? 0.916 7.583 -4.897 1.00 91.81 125 PHE A N 1
ATOM 968 C CA . PHE A 1 125 ? 1.918 7.694 -3.839 1.00 91.81 125 PHE A CA 1
ATOM 969 C C . PHE A 1 125 ? 3.216 6.983 -4.241 1.00 91.81 125 PHE A C 1
ATOM 971 O O . PHE A 1 125 ? 3.271 5.758 -4.264 1.00 91.81 125 PHE A O 1
ATOM 978 N N . TYR A 1 126 ? 4.255 7.739 -4.599 1.00 91.06 126 TYR A N 1
ATOM 979 C CA . TYR A 1 126 ? 5.496 7.219 -5.196 1.00 91.06 126 TYR A CA 1
ATOM 980 C C . TYR A 1 126 ? 6.635 7.022 -4.166 1.00 91.06 126 TYR A C 1
ATOM 982 O O . TYR A 1 126 ? 7.808 7.148 -4.504 1.00 91.06 126 TYR A O 1
ATOM 990 N N . GLU A 1 127 ? 6.333 6.702 -2.905 1.00 91.25 127 GLU A N 1
ATOM 991 C CA . GLU A 1 127 ? 7.352 6.572 -1.844 1.00 91.25 127 GLU A CA 1
ATOM 992 C C . GLU A 1 127 ? 7.194 5.295 -0.996 1.00 91.25 127 GLU A C 1
ATOM 994 O O . GLU A 1 127 ? 6.150 4.635 -1.020 1.00 91.25 127 GLU A O 1
ATOM 999 N N . ASP A 1 128 ? 8.257 4.932 -0.272 1.00 93.19 128 ASP A N 1
ATOM 1000 C CA . ASP A 1 128 ? 8.258 3.885 0.758 1.00 93.19 128 ASP A CA 1
ATOM 1001 C C . ASP A 1 128 ? 7.832 4.510 2.099 1.00 93.19 128 ASP A C 1
ATOM 1003 O O . ASP A 1 128 ? 8.564 5.331 2.655 1.00 93.19 128 ASP A O 1
ATOM 1007 N N . ALA A 1 129 ? 6.658 4.157 2.632 1.00 94.75 129 ALA A N 1
ATOM 1008 C CA . ALA A 1 129 ? 6.123 4.796 3.841 1.00 94.75 129 ALA A CA 1
ATOM 1009 C C . ALA A 1 129 ? 5.170 3.895 4.638 1.00 94.75 129 ALA A C 1
ATOM 1011 O O . ALA A 1 129 ? 4.383 3.142 4.068 1.00 94.75 129 ALA A O 1
ATOM 1012 N N . VAL A 1 130 ? 5.180 4.032 5.969 1.00 96.56 130 VAL A N 1
ATOM 1013 C CA . VAL A 1 130 ? 4.251 3.327 6.868 1.00 96.56 130 VAL A CA 1
ATOM 1014 C C . VAL A 1 130 ? 3.445 4.332 7.683 1.00 96.56 130 VAL A C 1
ATOM 1016 O O . VAL A 1 130 ? 4.004 5.102 8.462 1.00 96.56 130 VAL A O 1
ATOM 1019 N N . PHE A 1 131 ? 2.121 4.271 7.556 1.00 96.75 131 PHE A N 1
ATOM 1020 C CA . PHE A 1 131 ? 1.177 5.087 8.315 1.00 96.75 131 PHE A CA 1
ATOM 1021 C C . PHE A 1 131 ? 0.277 4.189 9.168 1.00 96.75 131 PHE A C 1
ATOM 1023 O O . PHE A 1 131 ? -0.189 3.143 8.711 1.00 96.75 131 PHE A O 1
ATOM 1030 N N . VAL A 1 132 ? 0.016 4.591 10.414 1.00 97.12 132 VAL A N 1
ATOM 1031 C CA . VAL A 1 132 ? -0.830 3.834 11.349 1.00 97.12 132 VAL A CA 1
ATOM 1032 C C . VAL A 1 132 ? -1.902 4.748 11.925 1.00 97.12 132 VAL A C 1
ATOM 1034 O O . VAL A 1 132 ? -1.594 5.736 12.588 1.00 97.12 132 VAL A O 1
ATOM 1037 N N . ALA A 1 133 ? -3.161 4.375 11.721 1.00 96.25 133 ALA A N 1
ATOM 1038 C CA . ALA A 1 133 ? -4.328 5.063 12.258 1.00 96.25 133 ALA A CA 1
ATOM 1039 C C . ALA A 1 133 ? -5.111 4.170 13.228 1.00 96.25 133 ALA A C 1
ATOM 1041 O O . ALA A 1 133 ? -4.935 2.950 13.283 1.00 96.25 133 ALA A O 1
ATOM 1042 N N . THR A 1 134 ? -6.007 4.777 14.006 1.00 95.31 134 THR A N 1
ATOM 1043 C CA . THR A 1 134 ? -6.971 4.053 14.847 1.00 95.31 134 THR A CA 1
ATOM 1044 C C . THR A 1 134 ? -8.359 4.648 14.657 1.00 95.31 134 THR A C 1
ATOM 1046 O O . THR A 1 134 ? -8.598 5.800 15.010 1.00 95.31 134 THR A O 1
ATOM 1049 N N . ARG A 1 135 ? -9.291 3.854 14.119 1.00 94.38 135 ARG A N 1
ATOM 1050 C CA . ARG A 1 135 ? -10.649 4.289 13.771 1.00 94.38 135 ARG A CA 1
ATOM 1051 C C . ARG A 1 135 ? -11.660 3.192 14.092 1.00 94.38 135 ARG A C 1
ATOM 1053 O O . ARG A 1 135 ? -11.427 2.017 13.827 1.00 94.38 135 ARG A O 1
ATOM 1060 N N . MET A 1 136 ? -12.777 3.571 14.719 1.00 94.44 136 MET A N 1
ATOM 1061 C CA . MET A 1 136 ? -13.878 2.664 15.098 1.00 94.44 136 MET A CA 1
ATOM 1062 C C . MET A 1 136 ? -13.413 1.365 15.795 1.00 94.44 136 MET A C 1
ATOM 1064 O O . MET A 1 136 ? -13.829 0.260 15.444 1.00 94.44 136 MET A O 1
ATOM 1068 N N . GLY A 1 137 ? -12.501 1.487 16.768 1.00 95.44 137 GLY A N 1
ATOM 1069 C CA . GLY A 1 137 ? -11.974 0.354 17.544 1.00 95.44 137 GLY A CA 1
ATOM 1070 C C . GLY A 1 137 ? -11.017 -0.579 16.787 1.00 95.44 137 GLY A C 1
ATOM 1071 O O . GLY A 1 137 ? -10.684 -1.646 17.301 1.00 95.44 137 GLY A O 1
ATOM 1072 N N . HIS A 1 138 ? -10.573 -0.202 15.587 1.00 97.44 138 HIS A N 1
ATOM 1073 C CA . HIS A 1 138 ? -9.592 -0.941 14.797 1.00 97.44 138 HIS A CA 1
ATOM 1074 C C . HIS A 1 138 ? -8.322 -0.101 14.611 1.00 97.44 138 HIS A C 1
ATOM 1076 O O . HIS A 1 138 ? -8.405 1.110 14.408 1.00 97.44 138 HIS A O 1
ATOM 1082 N N . LYS A 1 139 ? -7.158 -0.751 14.665 1.00 97.62 139 LYS A N 1
ATOM 1083 C CA . LYS A 1 139 ? -5.881 -0.210 14.192 1.00 97.62 139 LYS A CA 1
ATOM 1084 C C . LYS A 1 139 ? -5.759 -0.552 12.709 1.00 97.62 139 LYS A C 1
ATOM 1086 O O . LYS A 1 139 ? -6.052 -1.685 12.320 1.00 97.62 139 LYS A O 1
ATOM 1091 N N . ILE A 1 140 ? -5.362 0.421 11.899 1.00 97.94 140 ILE A N 1
ATOM 1092 C CA . ILE A 1 140 ? -5.211 0.274 10.451 1.00 97.94 140 ILE A CA 1
ATOM 1093 C C . ILE A 1 140 ? -3.788 0.691 10.100 1.00 97.94 140 ILE A C 1
ATOM 1095 O O . ILE A 1 140 ? -3.396 1.824 10.376 1.00 97.94 140 ILE A O 1
ATOM 1099 N N . THR A 1 141 ? -3.027 -0.227 9.515 1.00 98.38 141 THR A N 1
ATOM 1100 C CA . THR A 1 141 ? -1.651 0.002 9.066 1.00 98.38 141 THR A CA 1
ATOM 1101 C C . THR A 1 141 ? -1.638 0.027 7.545 1.00 98.38 141 THR A C 1
ATOM 1103 O O . THR A 1 141 ? -1.987 -0.975 6.925 1.00 98.38 141 THR A O 1
ATOM 1106 N N . TYR A 1 142 ? -1.220 1.147 6.963 1.00 97.75 142 TYR A N 1
ATOM 1107 C CA . TYR A 1 142 ? -0.966 1.319 5.534 1.00 97.75 142 TYR A CA 1
ATOM 1108 C C . TYR A 1 142 ? 0.551 1.258 5.322 1.00 97.75 142 TYR A C 1
ATOM 1110 O O . TYR A 1 142 ? 1.275 2.070 5.895 1.00 97.75 142 TYR A O 1
ATOM 1118 N N . ASN A 1 143 ? 1.035 0.300 4.535 1.00 97.50 143 ASN A N 1
ATOM 1119 C CA . ASN A 1 143 ? 2.451 0.123 4.213 1.00 97.50 143 ASN A CA 1
ATOM 1120 C C . ASN A 1 143 ? 2.645 0.239 2.696 1.00 97.50 143 ASN A C 1
ATOM 1122 O O . ASN A 1 143 ? 2.224 -0.649 1.958 1.00 97.50 143 ASN A O 1
ATOM 1126 N N . PHE A 1 144 ? 3.253 1.333 2.246 1.00 96.06 144 PHE A N 1
ATOM 1127 C CA . PHE A 1 144 ? 3.568 1.614 0.849 1.00 96.06 144 PHE A CA 1
ATOM 1128 C C . PHE A 1 144 ? 5.006 1.185 0.536 1.00 96.06 144 PHE A C 1
ATOM 1130 O O . PHE A 1 144 ? 5.916 1.497 1.302 1.00 96.06 144 PHE A O 1
ATOM 1137 N N . THR A 1 145 ? 5.211 0.497 -0.591 1.00 93.56 145 THR A N 1
ATOM 1138 C CA . THR A 1 145 ? 6.517 -0.024 -1.026 1.00 93.56 145 THR A CA 1
ATOM 1139 C C . THR A 1 145 ? 6.778 0.188 -2.525 1.00 93.56 145 THR A C 1
ATOM 1141 O O . THR A 1 145 ? 5.907 -0.039 -3.363 1.00 93.56 145 THR A O 1
ATOM 1144 N N . ARG A 1 146 ? 7.998 0.617 -2.871 1.00 87.88 146 ARG A N 1
ATOM 1145 C CA . ARG A 1 146 ? 8.493 0.920 -4.232 1.00 87.88 146 ARG A CA 1
ATOM 1146 C C . ARG A 1 146 ? 9.151 -0.248 -4.960 1.00 87.88 146 ARG A C 1
ATOM 1148 O O . ARG A 1 146 ? 9.467 -0.131 -6.146 1.00 87.88 146 ARG A O 1
ATOM 1155 N N . LYS A 1 147 ? 9.401 -1.339 -4.242 1.00 78.25 147 LYS A N 1
ATOM 1156 C CA . LYS A 1 147 ? 9.819 -2.637 -4.770 1.00 78.25 147 LYS A CA 1
ATOM 1157 C C . LYS A 1 147 ? 9.013 -3.707 -4.060 1.00 78.25 147 LYS A C 1
ATOM 1159 O O . LYS A 1 147 ? 9.138 -3.848 -2.843 1.00 78.25 147 LYS A O 1
ATOM 1164 N N . SER A 1 148 ? 8.227 -4.472 -4.803 1.00 72.94 148 SER A N 1
ATOM 1165 C CA . SER A 1 148 ? 7.608 -5.665 -4.247 1.00 72.94 148 SER A CA 1
ATOM 1166 C C . SER A 1 148 ? 8.620 -6.811 -4.155 1.00 72.94 148 SER A C 1
ATOM 1168 O O . SER A 1 148 ? 9.720 -6.771 -4.716 1.00 72.94 148 SER A O 1
ATOM 1170 N N . PHE A 1 149 ? 8.216 -7.893 -3.492 1.00 65.44 149 PHE A N 1
ATOM 1171 C CA . PHE A 1 149 ? 8.942 -9.159 -3.559 1.00 65.44 149 PHE A CA 1
ATOM 1172 C C . PHE A 1 149 ? 9.041 -9.709 -4.997 1.00 65.44 149 PHE A C 1
ATOM 1174 O O . PHE A 1 149 ? 10.023 -10.369 -5.331 1.00 65.44 149 PHE A O 1
ATOM 1181 N N . ILE A 1 150 ? 8.056 -9.413 -5.853 1.00 71.56 150 ILE A N 1
ATOM 1182 C CA . ILE A 1 150 ? 8.008 -9.865 -7.249 1.00 71.56 150 ILE A CA 1
ATOM 1183 C C . ILE A 1 150 ? 9.103 -9.155 -8.052 1.00 71.56 150 ILE A C 1
ATOM 1185 O O . ILE A 1 150 ? 9.892 -9.823 -8.712 1.00 71.56 150 ILE A O 1
ATOM 1189 N N . ASP A 1 151 ? 9.240 -7.833 -7.905 1.00 67.06 151 ASP A N 1
ATOM 1190 C CA . ASP A 1 151 ? 10.289 -7.058 -8.584 1.00 67.06 151 ASP A CA 1
ATOM 1191 C C . ASP A 1 151 ? 11.695 -7.504 -8.169 1.00 67.06 151 ASP A C 1
ATOM 1193 O O . ASP A 1 151 ? 12.593 -7.609 -8.999 1.00 67.06 151 ASP A O 1
ATOM 1197 N N . LEU A 1 152 ? 11.887 -7.794 -6.878 1.00 70.50 152 LEU A N 1
ATOM 1198 C CA . LEU A 1 152 ? 13.151 -8.305 -6.344 1.00 70.50 152 LEU A CA 1
ATOM 1199 C C . LEU A 1 152 ? 13.459 -9.725 -6.844 1.00 70.50 152 LEU A C 1
ATOM 1201 O O . LEU A 1 152 ? 14.626 -10.066 -7.043 1.00 70.50 152 LEU A O 1
ATOM 1205 N N . HIS A 1 153 ? 12.430 -10.548 -7.065 1.00 71.75 153 HIS A N 1
ATOM 1206 C CA . HIS A 1 153 ? 12.578 -11.866 -7.672 1.00 71.75 153 HIS A CA 1
ATOM 1207 C C . HIS A 1 153 ? 12.932 -11.758 -9.160 1.00 71.75 153 HIS A C 1
ATOM 1209 O O . HIS A 1 153 ? 13.906 -12.371 -9.589 1.00 71.75 153 HIS A O 1
ATOM 1215 N N . ASP A 1 154 ? 12.203 -10.942 -9.926 1.00 68.25 154 ASP A N 1
ATOM 1216 C CA . ASP A 1 154 ? 12.442 -10.718 -11.355 1.00 68.25 154 ASP A CA 1
ATOM 1217 C C . ASP A 1 154 ? 13.823 -10.091 -11.614 1.00 68.25 154 ASP A C 1
ATOM 1219 O O . ASP A 1 154 ? 14.576 -10.608 -12.438 1.00 68.25 154 ASP A O 1
ATOM 1223 N N . GLU A 1 155 ? 14.219 -9.047 -10.870 1.00 71.75 155 GLU A N 1
ATOM 1224 C CA . GLU A 1 155 ? 15.566 -8.457 -10.962 1.00 71.75 155 GLU A CA 1
ATOM 1225 C C . GLU A 1 155 ? 16.659 -9.502 -10.649 1.00 71.75 155 GLU A C 1
ATOM 1227 O O . GLU A 1 155 ? 17.693 -9.534 -11.319 1.00 71.75 155 GLU A O 1
ATOM 1232 N N . GLY A 1 156 ? 16.429 -10.396 -9.679 1.00 64.25 156 GLY A N 1
ATOM 1233 C CA . GLY A 1 156 ? 17.353 -11.481 -9.327 1.00 64.25 156 GLY A CA 1
ATOM 1234 C C . GLY A 1 156 ? 17.396 -12.642 -10.332 1.00 64.25 156 GLY A C 1
ATOM 1235 O O . GLY A 1 156 ? 18.438 -13.283 -10.482 1.00 64.25 156 GLY A O 1
ATOM 1236 N N . VAL A 1 157 ? 16.296 -12.915 -11.037 1.00 68.38 157 VAL A N 1
ATOM 1237 C CA . VAL A 1 157 ? 16.216 -13.917 -12.114 1.00 68.38 157 VAL A CA 1
ATOM 1238 C C . VAL A 1 157 ? 16.853 -13.376 -13.396 1.00 68.38 157 VAL A C 1
ATOM 1240 O O . VAL A 1 157 ? 17.690 -14.058 -13.987 1.00 68.38 157 VAL A O 1
ATOM 1243 N N . GLU A 1 158 ? 16.564 -12.129 -13.780 1.00 65.38 158 GLU A N 1
ATOM 1244 C CA . GLU A 1 158 ? 17.234 -11.466 -14.905 1.00 65.38 158 GLU A CA 1
ATOM 1245 C C . GLU A 1 158 ? 18.752 -11.404 -14.718 1.00 65.38 158 GLU A C 1
ATOM 1247 O O . GLU A 1 158 ? 19.488 -11.629 -15.675 1.00 65.38 158 GLU A O 1
ATOM 1252 N N . GLN A 1 159 ? 19.238 -11.110 -13.506 1.00 61.19 159 GLN A N 1
ATOM 1253 C CA . GLN A 1 159 ? 20.678 -11.075 -13.227 1.00 61.19 159 GLN A CA 1
ATOM 1254 C C . GLN A 1 159 ? 21.355 -12.431 -13.455 1.00 61.19 159 GLN A C 1
ATOM 1256 O O . GLN A 1 159 ? 22.482 -12.454 -13.939 1.00 61.19 159 GLN A O 1
ATOM 1261 N N . ARG A 1 160 ? 20.677 -13.552 -13.171 1.00 57.22 160 ARG A N 1
ATOM 1262 C CA . ARG A 1 160 ? 21.206 -14.900 -13.442 1.00 57.22 160 ARG A CA 1
ATOM 1263 C C . ARG A 1 160 ? 21.263 -15.184 -14.940 1.00 57.22 160 ARG A C 1
ATOM 1265 O O . ARG A 1 160 ? 22.331 -15.502 -15.448 1.00 57.22 160 ARG A O 1
ATOM 1272 N N . HIS A 1 161 ? 20.170 -14.947 -15.665 1.00 56.09 161 HIS A N 1
ATOM 1273 C CA . HIS A 1 161 ? 20.157 -15.125 -17.122 1.00 56.09 161 HIS A CA 1
ATOM 1274 C C . HIS A 1 161 ? 21.192 -14.236 -17.832 1.00 56.09 161 HIS A C 1
ATOM 1276 O O . HIS A 1 161 ? 21.902 -14.707 -18.711 1.00 56.09 161 HIS A O 1
ATOM 1282 N N . LYS A 1 162 ? 21.388 -12.991 -17.378 1.00 54.75 162 LYS A N 1
ATOM 1283 C CA . LYS A 1 162 ? 22.424 -12.078 -17.902 1.00 54.75 162 LYS A CA 1
ATOM 1284 C C . LYS A 1 162 ? 23.867 -12.510 -17.595 1.00 54.75 162 LYS A C 1
ATOM 1286 O O . LYS A 1 162 ? 24.782 -11.983 -18.225 1.00 54.75 162 LYS A O 1
ATOM 1291 N N . VAL A 1 163 ? 24.078 -13.436 -16.657 1.00 54.97 163 VAL A N 1
ATOM 1292 C CA . VAL A 1 163 ? 25.378 -14.082 -16.399 1.00 54.97 163 VAL A CA 1
ATOM 1293 C C . VAL A 1 163 ? 25.560 -15.322 -17.284 1.00 54.97 163 VAL A C 1
ATOM 1295 O O . VAL A 1 163 ? 26.646 -15.506 -17.832 1.00 54.97 163 VAL A O 1
ATOM 1298 N N . ASP A 1 164 ? 24.509 -16.120 -17.490 1.00 51.44 164 ASP A N 1
ATOM 1299 C CA . ASP A 1 164 ? 24.566 -17.337 -18.314 1.00 51.44 164 ASP A CA 1
ATOM 1300 C C . ASP A 1 164 ? 24.612 -17.044 -19.838 1.00 51.44 164 ASP A C 1
ATOM 1302 O O . ASP A 1 164 ? 25.371 -17.681 -20.574 1.00 51.44 164 ASP A O 1
ATOM 1306 N N . ASP A 1 165 ? 23.879 -16.034 -20.329 1.00 47.59 165 ASP A N 1
ATOM 1307 C CA . ASP A 1 165 ? 23.685 -15.747 -21.769 1.00 47.59 165 ASP A CA 1
ATOM 1308 C C . ASP A 1 165 ? 24.918 -15.170 -22.515 1.00 47.59 165 ASP A C 1
ATOM 1310 O O . ASP A 1 165 ? 24.815 -14.778 -23.681 1.00 47.59 165 ASP A O 1
ATOM 1314 N N . GLN A 1 166 ? 26.111 -15.135 -21.902 1.00 45.34 166 GLN A N 1
ATOM 1315 C CA . GLN A 1 166 ? 27.373 -14.796 -22.595 1.00 45.34 166 GLN A CA 1
ATOM 1316 C C . GLN A 1 166 ? 28.363 -15.964 -22.764 1.00 45.34 166 GLN A C 1
ATOM 1318 O O . GLN A 1 166 ? 29.471 -15.737 -23.257 1.00 45.34 166 GLN A O 1
ATOM 1323 N N . VAL A 1 167 ? 27.983 -17.211 -22.448 1.00 43.34 167 VAL A N 1
ATOM 1324 C CA . VAL A 1 167 ? 28.854 -18.392 -22.645 1.00 43.34 167 VAL A CA 1
ATOM 1325 C C . VAL A 1 167 ? 28.237 -19.423 -23.598 1.00 43.34 167 VAL A C 1
ATOM 132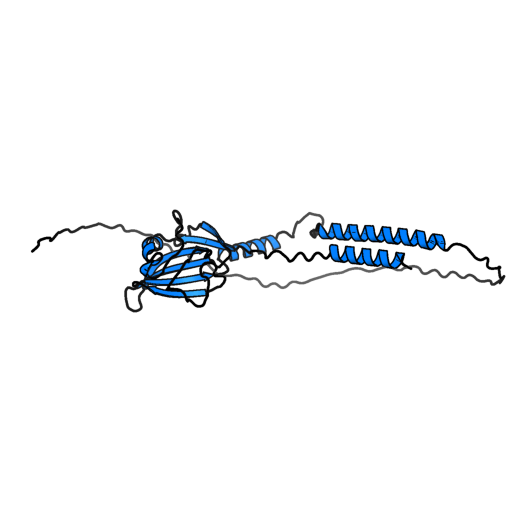7 O O . VAL A 1 167 ? 27.958 -20.569 -23.246 1.00 43.34 167 VAL A O 1
ATOM 1330 N N . TYR A 1 168 ? 28.098 -19.041 -24.870 1.00 40.94 168 TYR A N 1
ATOM 1331 C CA . TYR A 1 168 ? 27.892 -20.008 -25.952 1.00 40.94 168 TYR A CA 1
ATOM 1332 C C . TYR A 1 168 ? 29.168 -20.840 -26.152 1.00 40.94 168 TYR A C 1
ATOM 1334 O O . TYR A 1 168 ? 30.087 -20.419 -26.857 1.00 40.94 168 TYR A O 1
ATOM 1342 N N . ILE A 1 169 ? 29.227 -22.035 -25.552 1.00 42.62 169 ILE A N 1
ATOM 1343 C CA . ILE A 1 169 ? 30.310 -23.006 -25.778 1.00 42.62 169 ILE A CA 1
ATOM 1344 C C . ILE A 1 169 ? 30.132 -23.662 -27.157 1.00 42.62 169 ILE A C 1
ATOM 1346 O O . ILE A 1 169 ? 29.697 -24.806 -27.291 1.00 42.62 169 ILE A O 1
ATOM 1350 N N . THR A 1 170 ? 30.482 -22.930 -28.211 1.00 46.88 170 THR A N 1
ATOM 1351 C CA . THR A 1 170 ? 30.832 -23.531 -29.499 1.00 46.88 170 THR A CA 1
ATOM 1352 C C . THR A 1 170 ? 32.213 -24.179 -29.385 1.00 46.88 170 THR A C 1
ATOM 1354 O O . THR A 1 170 ? 33.113 -23.667 -28.720 1.00 46.88 170 THR A O 1
ATOM 1357 N N . SER A 1 171 ? 32.422 -25.311 -30.058 1.00 44.50 171 SER A N 1
ATOM 1358 C CA . SER A 1 171 ? 33.674 -26.087 -29.996 1.00 44.50 171 SER A CA 1
ATOM 1359 C C . SER A 1 171 ? 34.848 -25.447 -30.763 1.00 44.50 171 SER A C 1
ATOM 1361 O O . SER A 1 171 ? 35.706 -26.156 -31.287 1.00 44.50 171 SER A O 1
ATOM 1363 N N . SER A 1 172 ? 34.850 -24.120 -30.914 1.00 46.28 172 SER A N 1
ATOM 1364 C CA . SER A 1 172 ? 35.772 -23.366 -31.770 1.00 46.28 172 SER A CA 1
ATOM 1365 C C . SER A 1 172 ? 35.870 -21.880 -31.379 1.00 46.28 172 SER A C 1
ATOM 1367 O O . SER A 1 172 ? 35.814 -21.007 -32.243 1.00 46.28 172 SER A O 1
ATOM 1369 N N . GLY A 1 173 ? 36.025 -21.597 -30.081 1.00 41.84 173 GLY A N 1
ATOM 1370 C CA . GLY A 1 173 ? 36.374 -20.269 -29.559 1.00 41.84 173 GLY A CA 1
ATOM 1371 C C . GLY A 1 173 ? 35.191 -19.350 -29.225 1.00 41.84 173 GLY A C 1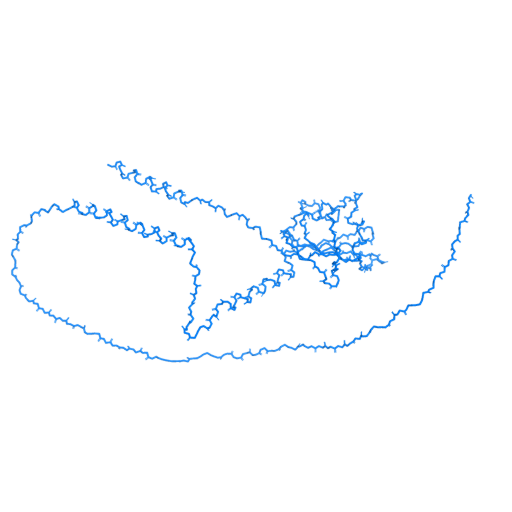
ATOM 1372 O O . GLY A 1 173 ? 34.180 -19.312 -29.922 1.00 41.84 173 GLY A O 1
ATOM 1373 N N . VAL A 1 174 ? 35.348 -18.574 -28.147 1.00 39.03 174 VAL A N 1
ATOM 1374 C CA . VAL A 1 174 ? 34.354 -17.595 -27.682 1.00 39.03 174 VAL A CA 1
ATOM 1375 C C . VAL A 1 174 ? 34.404 -16.346 -28.562 1.00 39.03 174 VAL A C 1
ATOM 1377 O O . VAL A 1 174 ? 35.415 -15.647 -28.594 1.00 39.03 174 VAL A O 1
ATOM 1380 N N . MET A 1 175 ? 33.296 -16.023 -29.230 1.00 41.38 175 MET A N 1
ATOM 1381 C CA . MET A 1 175 ? 33.145 -14.789 -30.005 1.00 41.38 175 MET A CA 1
ATOM 1382 C C . MET A 1 175 ? 31.989 -13.960 -29.443 1.00 41.38 175 MET A C 1
ATOM 1384 O O . MET A 1 175 ? 30.824 -14.323 -29.592 1.00 41.38 175 MET A O 1
ATOM 1388 N N . LYS A 1 176 ? 32.308 -12.835 -28.791 1.00 40.47 176 LYS A N 1
ATOM 1389 C CA . LYS A 1 176 ? 31.291 -11.913 -28.268 1.00 40.47 176 LYS A CA 1
ATOM 1390 C C . LYS A 1 176 ? 30.579 -11.202 -29.416 1.00 40.47 176 LYS A C 1
ATOM 1392 O O . LYS A 1 176 ? 31.207 -10.461 -30.170 1.00 40.47 176 LYS A O 1
ATOM 1397 N N . VAL A 1 177 ? 29.264 -11.385 -29.505 1.00 49.00 177 VAL A N 1
ATOM 1398 C CA . VAL A 1 177 ? 28.400 -10.555 -30.347 1.00 49.00 177 VAL A CA 1
ATOM 1399 C C . VAL A 1 177 ? 28.141 -9.253 -29.597 1.00 49.00 177 VAL A C 1
ATOM 1401 O O . VAL A 1 177 ? 27.424 -9.228 -28.603 1.00 49.00 177 VAL A O 1
ATOM 1404 N N . THR A 1 178 ? 28.762 -8.168 -30.047 1.00 50.16 178 THR A N 1
ATOM 1405 C CA . THR A 1 178 ? 28.376 -6.810 -29.650 1.00 50.16 178 THR A CA 1
ATOM 1406 C C . THR A 1 178 ? 27.206 -6.369 -30.520 1.00 50.16 178 THR A C 1
ATOM 1408 O O . THR A 1 178 ? 27.361 -6.326 -31.744 1.00 50.16 178 THR A O 1
ATOM 1411 N N . ASP A 1 179 ? 26.066 -6.030 -29.917 1.00 53.09 179 ASP A N 1
ATOM 1412 C CA . ASP A 1 179 ? 24.883 -5.561 -30.643 1.00 53.09 179 ASP A CA 1
ATOM 1413 C C . ASP A 1 179 ? 25.179 -4.283 -31.440 1.00 53.09 179 ASP A C 1
ATOM 1415 O O . ASP A 1 179 ? 25.297 -3.186 -30.895 1.00 53.09 179 ASP A O 1
ATOM 1419 N N . PHE A 1 180 ? 25.307 -4.438 -32.758 1.00 54.75 180 PHE A N 1
ATOM 1420 C CA . PHE A 1 180 ? 25.562 -3.339 -33.684 1.00 54.75 180 PHE A CA 1
ATOM 1421 C C . PHE A 1 180 ? 24.237 -2.625 -33.969 1.00 54.75 180 PHE A C 1
ATOM 1423 O O . PHE A 1 180 ? 23.369 -3.165 -34.661 1.00 54.75 180 PHE A O 1
ATOM 1430 N N . THR A 1 181 ? 24.036 -1.429 -33.413 1.00 64.44 181 THR A N 1
ATOM 1431 C CA . THR A 1 181 ? 22.728 -0.772 -33.480 1.00 64.44 181 THR A CA 1
ATOM 1432 C C . THR A 1 181 ? 22.480 -0.140 -34.851 1.00 64.44 181 THR A C 1
ATOM 1434 O O . THR A 1 181 ? 23.393 0.154 -35.631 1.00 64.44 181 THR A O 1
ATOM 1437 N N . THR A 1 182 ? 21.213 0.133 -35.161 1.00 66.38 182 THR A N 1
ATOM 1438 C CA . THR A 1 182 ? 20.837 0.826 -36.403 1.00 66.38 182 THR A CA 1
ATOM 1439 C C . THR A 1 182 ? 21.402 2.250 -36.486 1.00 66.38 182 THR A C 1
ATOM 1441 O O . THR A 1 182 ? 21.626 2.744 -37.592 1.00 66.38 182 THR A O 1
ATOM 1444 N N . MET A 1 183 ? 21.705 2.889 -35.349 1.00 66.75 183 MET A N 1
ATOM 1445 C CA . MET A 1 183 ? 22.381 4.193 -35.301 1.00 66.75 183 MET A CA 1
ATOM 1446 C C . MET A 1 183 ? 23.856 4.097 -35.709 1.00 66.75 183 MET A C 1
ATOM 1448 O O . MET A 1 183 ? 24.349 4.976 -36.422 1.00 66.75 183 MET A O 1
ATOM 1452 N N . ASP A 1 184 ? 24.546 3.018 -35.334 1.00 73.19 184 ASP A N 1
ATOM 1453 C CA . ASP A 1 184 ? 25.945 2.782 -35.712 1.00 73.19 184 ASP A CA 1
ATOM 1454 C C . ASP A 1 184 ? 26.071 2.576 -37.225 1.00 73.19 184 ASP A C 1
ATOM 1456 O O . ASP A 1 184 ? 26.949 3.152 -37.870 1.00 73.19 184 ASP A O 1
ATOM 1460 N N . TYR A 1 185 ? 25.126 1.837 -37.820 1.00 78.50 185 TYR A N 1
ATOM 1461 C CA . TYR A 1 185 ? 25.041 1.661 -39.271 1.00 78.50 185 TYR A CA 1
ATOM 1462 C C . TYR A 1 185 ? 24.819 2.991 -40.011 1.00 78.50 185 TYR A C 1
ATOM 1464 O O . TYR A 1 185 ? 25.551 3.304 -40.953 1.00 78.50 185 TYR A O 1
ATOM 1472 N N . VAL A 1 186 ? 23.853 3.810 -39.572 1.00 78.38 186 VAL A N 1
ATOM 1473 C CA . VAL A 1 186 ? 23.593 5.136 -40.168 1.00 78.38 186 VAL A CA 1
ATOM 1474 C C . VAL A 1 186 ? 24.820 6.046 -40.044 1.00 78.38 186 VAL A C 1
ATOM 1476 O O . VAL A 1 186 ? 25.186 6.722 -41.009 1.00 78.38 186 VAL A O 1
ATOM 1479 N N . THR A 1 187 ? 25.500 6.017 -38.897 1.00 78.56 187 THR A N 1
ATOM 1480 C CA . THR A 1 187 ? 26.716 6.802 -38.646 1.00 78.56 187 THR A CA 1
ATOM 1481 C C . THR A 1 187 ? 27.867 6.365 -39.556 1.00 78.56 187 THR A C 1
ATOM 1483 O O . THR A 1 187 ? 28.491 7.207 -40.205 1.00 78.56 187 THR A O 1
ATOM 1486 N N . ALA A 1 188 ? 28.108 5.057 -39.689 1.00 81.69 188 ALA A N 1
ATOM 1487 C CA . ALA A 1 188 ? 29.132 4.514 -40.580 1.00 81.69 188 ALA A CA 1
ATOM 1488 C C . ALA A 1 188 ? 28.875 4.883 -42.053 1.00 81.69 188 ALA A C 1
ATOM 1490 O O . ALA A 1 188 ? 29.785 5.344 -42.748 1.00 81.69 188 ALA A O 1
ATOM 1491 N N . VAL A 1 189 ? 27.628 4.761 -42.524 1.00 85.69 189 VAL A N 1
ATOM 1492 C CA . VAL A 1 189 ? 27.235 5.150 -43.889 1.00 85.69 189 VAL A CA 1
ATOM 1493 C C . VAL A 1 189 ? 27.431 6.654 -44.121 1.00 85.69 189 VAL A C 1
ATOM 1495 O O . VAL A 1 189 ? 27.970 7.045 -45.159 1.00 85.69 189 VAL A O 1
ATOM 1498 N N . ALA A 1 190 ? 27.077 7.507 -43.154 1.00 83.06 190 ALA A N 1
ATOM 1499 C CA . ALA A 1 190 ? 27.285 8.953 -43.249 1.00 83.06 190 ALA A CA 1
ATOM 1500 C C . ALA A 1 190 ? 28.778 9.329 -43.351 1.00 83.06 190 ALA A C 1
ATOM 1502 O O . ALA A 1 190 ? 29.153 10.146 -44.199 1.00 83.06 190 ALA A O 1
ATOM 1503 N N . VAL A 1 191 ? 29.644 8.693 -42.551 1.00 86.88 191 VAL A N 1
ATOM 1504 C CA . VAL A 1 191 ? 31.106 8.875 -42.620 1.00 86.88 191 VAL A CA 1
ATOM 1505 C C . VAL A 1 191 ? 31.640 8.480 -44.000 1.00 86.88 191 VAL A C 1
ATOM 1507 O O . VAL A 1 191 ? 32.347 9.275 -44.626 1.00 86.88 191 VAL A O 1
ATOM 1510 N N . VAL A 1 192 ? 31.252 7.313 -44.524 1.00 87.50 192 VAL A N 1
ATOM 1511 C CA . VAL A 1 192 ? 31.675 6.837 -45.855 1.00 87.50 192 VAL A CA 1
ATOM 1512 C C . VAL A 1 192 ? 31.240 7.798 -46.969 1.00 87.50 192 VAL A C 1
ATOM 1514 O O . VAL A 1 192 ? 32.051 8.154 -47.826 1.00 87.50 192 VAL A O 1
ATOM 1517 N N . ILE A 1 193 ? 29.997 8.290 -46.940 1.00 85.56 193 ILE A N 1
ATOM 1518 C CA . ILE A 1 193 ? 29.500 9.274 -47.918 1.00 85.56 193 ILE A CA 1
ATOM 1519 C C . ILE A 1 193 ? 30.303 10.584 -47.836 1.00 85.56 193 ILE A C 1
ATOM 1521 O O . ILE A 1 193 ? 30.696 11.128 -48.872 1.00 85.56 193 ILE A O 1
ATOM 1525 N N . SER A 1 194 ? 30.614 11.068 -46.628 1.00 86.50 194 SER A N 1
ATOM 1526 C CA . SER A 1 194 ? 31.419 12.285 -46.444 1.00 86.50 194 SER A CA 1
ATOM 1527 C C . SER A 1 194 ? 32.821 12.163 -47.061 1.00 86.50 194 SER A C 1
ATOM 1529 O O . SER A 1 194 ? 33.290 13.089 -47.727 1.00 86.50 194 SER A O 1
ATOM 1531 N N . PHE A 1 195 ? 33.454 10.992 -46.937 1.00 85.62 195 PHE A N 1
ATOM 1532 C CA . PHE A 1 195 ? 34.779 10.710 -47.487 1.00 85.62 195 PHE A CA 1
ATOM 1533 C C . PHE A 1 195 ? 34.787 10.748 -49.024 1.00 85.62 195 PHE A C 1
ATOM 1535 O O . PHE A 1 195 ? 35.664 11.374 -49.628 1.00 85.62 195 PHE A O 1
ATOM 1542 N N . PHE A 1 196 ? 33.767 10.175 -49.674 1.00 83.62 196 PHE A N 1
ATOM 1543 C CA . PHE A 1 196 ? 33.609 10.266 -51.130 1.00 83.62 196 PHE A CA 1
ATOM 1544 C C . PHE A 1 196 ? 33.390 11.707 -51.618 1.00 83.62 196 PHE A C 1
ATOM 1546 O O . PHE A 1 196 ? 33.968 12.097 -52.636 1.00 83.62 196 PHE A O 1
ATOM 1553 N N . ILE A 1 197 ? 32.620 12.521 -50.884 1.00 85.75 197 ILE A N 1
ATOM 1554 C CA . ILE A 1 197 ? 32.417 13.945 -51.204 1.00 85.75 197 ILE A CA 1
ATOM 1555 C C . ILE A 1 197 ? 33.742 14.719 -51.113 1.00 85.75 197 ILE A C 1
ATOM 1557 O O . ILE A 1 197 ? 34.060 15.496 -52.019 1.00 85.75 197 ILE A O 1
ATOM 1561 N N . ILE A 1 198 ? 34.549 14.472 -50.074 1.00 84.88 198 ILE A N 1
ATOM 1562 C CA . ILE A 1 198 ? 35.873 15.092 -49.905 1.00 84.88 198 ILE A CA 1
ATOM 1563 C C . ILE A 1 198 ? 36.807 14.702 -51.060 1.00 84.88 198 ILE A C 1
ATOM 1565 O O . ILE A 1 198 ? 37.390 15.585 -51.688 1.00 84.88 198 ILE A O 1
ATOM 1569 N N . ILE A 1 199 ? 36.898 13.415 -51.417 1.00 83.38 199 ILE A N 1
ATOM 1570 C CA . ILE A 1 199 ? 37.723 12.953 -52.550 1.00 83.38 199 ILE A CA 1
ATOM 1571 C C . ILE A 1 199 ? 37.271 13.590 -53.873 1.00 83.38 199 ILE A C 1
ATOM 1573 O O . ILE A 1 199 ? 38.115 14.013 -54.669 1.00 83.38 199 ILE A O 1
ATOM 1577 N N . GLY A 1 200 ? 35.959 13.697 -54.107 1.00 81.06 200 GLY A N 1
ATOM 1578 C CA . GLY A 1 200 ? 35.401 14.369 -55.281 1.00 81.06 200 GLY A CA 1
ATOM 1579 C C . GLY A 1 200 ? 35.823 15.839 -55.363 1.00 81.06 200 GLY A C 1
ATOM 1580 O O . GLY A 1 200 ? 36.352 16.278 -56.388 1.00 81.06 200 GLY A O 1
ATOM 1581 N N . ALA A 1 201 ? 35.673 16.583 -54.264 1.00 79.31 201 ALA A N 1
ATOM 1582 C CA . ALA A 1 201 ? 36.091 17.980 -54.173 1.00 79.31 201 ALA A CA 1
ATOM 1583 C C . ALA A 1 201 ? 37.609 18.149 -54.370 1.00 79.31 201 ALA A C 1
ATOM 1585 O O . ALA A 1 201 ? 38.037 18.998 -55.156 1.00 79.31 201 ALA A O 1
ATOM 1586 N N . CYS A 1 202 ? 38.427 17.308 -53.729 1.00 75.19 202 CYS A N 1
ATOM 1587 C CA . CYS A 1 202 ? 39.881 17.315 -53.882 1.00 75.19 202 CYS A CA 1
ATOM 1588 C C . CYS A 1 202 ? 40.313 17.057 -55.331 1.00 75.19 202 CYS A C 1
ATOM 1590 O O . CYS A 1 202 ? 41.166 17.785 -55.836 1.00 75.19 202 CYS A O 1
ATOM 1592 N N . LYS A 1 203 ? 39.701 16.099 -56.044 1.00 75.94 203 LYS A N 1
ATOM 1593 C CA . LYS A 1 203 ? 40.006 15.871 -57.469 1.00 75.94 203 LYS A CA 1
ATOM 1594 C C . LYS A 1 203 ? 39.659 17.087 -58.333 1.00 75.94 203 LYS A C 1
ATOM 1596 O O . LYS A 1 203 ? 40.498 17.515 -59.121 1.00 75.94 203 LYS A O 1
ATOM 1601 N N . VAL A 1 204 ? 38.483 17.694 -58.151 1.00 73.94 204 VAL A N 1
ATOM 1602 C CA . VAL A 1 204 ? 38.072 18.893 -58.913 1.00 73.94 204 VAL A CA 1
ATOM 1603 C C . VAL A 1 204 ? 38.999 20.091 -58.659 1.00 73.94 204 VAL A C 1
ATOM 1605 O O . VAL A 1 204 ? 39.278 20.855 -59.584 1.00 73.94 204 VAL A O 1
ATOM 1608 N N . ILE A 1 205 ? 39.510 20.249 -57.434 1.00 67.56 205 ILE A N 1
ATOM 1609 C CA . ILE A 1 205 ? 40.445 21.326 -57.078 1.00 67.56 205 ILE A CA 1
ATOM 1610 C C . ILE A 1 205 ? 41.850 21.042 -57.632 1.00 67.56 205 ILE A C 1
ATOM 1612 O O . ILE A 1 205 ? 42.401 21.881 -58.346 1.00 67.56 205 ILE A O 1
ATOM 1616 N N . CYS A 1 206 ? 42.421 19.861 -57.373 1.00 61.03 206 CYS A N 1
ATOM 1617 C CA . CYS A 1 206 ? 43.790 19.535 -57.785 1.00 61.03 206 CYS A CA 1
ATOM 1618 C C . CYS A 1 206 ? 43.949 19.454 -59.311 1.00 61.03 206 CYS A C 1
ATOM 1620 O O . CYS A 1 206 ? 44.933 19.966 -59.846 1.00 61.03 206 CYS A O 1
ATOM 1622 N N . CYS A 1 207 ? 42.962 18.919 -60.041 1.00 56.56 207 CYS A N 1
ATOM 1623 C CA . CYS A 1 207 ? 42.990 18.897 -61.509 1.00 56.56 207 CYS A CA 1
ATOM 1624 C C . CYS A 1 207 ? 42.967 20.298 -62.147 1.00 56.56 207 CYS A C 1
ATOM 1626 O O . CYS A 1 207 ? 43.292 20.425 -63.325 1.00 56.56 207 CYS A O 1
ATOM 1628 N N . LYS A 1 208 ? 42.632 21.357 -61.394 1.00 49.09 208 LYS A N 1
ATOM 1629 C CA . LYS A 1 208 ? 42.647 22.744 -61.883 1.00 49.09 208 LYS A CA 1
ATOM 1630 C C . LYS A 1 208 ? 43.970 23.482 -61.627 1.00 49.09 208 LYS A C 1
ATOM 1632 O O . LYS A 1 208 ? 44.106 24.622 -62.056 1.00 49.09 208 LYS A O 1
ATOM 1637 N N . SER A 1 209 ? 44.944 22.842 -60.971 1.00 48.19 209 SER A N 1
ATOM 1638 C CA . SER A 1 209 ? 46.243 23.445 -60.631 1.00 48.19 209 SER A CA 1
ATOM 1639 C C . SER A 1 209 ? 47.417 22.967 -61.502 1.00 48.19 209 SER A C 1
ATOM 1641 O O . SER A 1 209 ? 48.557 23.336 -61.231 1.00 48.19 209 SER A O 1
ATOM 1643 N N . SER A 1 210 ? 47.170 22.166 -62.546 1.00 49.09 210 SER A N 1
ATOM 1644 C CA . SER A 1 210 ? 48.223 21.616 -63.419 1.00 49.09 210 SER A CA 1
ATOM 1645 C C . SER A 1 210 ? 48.397 22.408 -64.726 1.00 49.09 210 SER A C 1
ATOM 1647 O O . SER A 1 210 ? 48.324 21.869 -65.828 1.00 49.09 210 SER A O 1
ATOM 1649 N N . SER A 1 211 ? 48.622 23.718 -64.602 1.00 47.94 211 SER A N 1
ATOM 1650 C CA . SER A 1 211 ? 49.155 24.564 -65.679 1.00 47.94 211 SER A CA 1
ATOM 1651 C C . SER A 1 211 ? 50.635 24.835 -65.396 1.00 47.94 211 SER A C 1
ATOM 1653 O O . SER A 1 211 ? 50.984 25.837 -64.773 1.00 47.94 211 SER A O 1
ATOM 1655 N N . VAL A 1 212 ? 51.489 23.886 -65.783 1.00 46.91 212 VAL A N 1
ATOM 1656 C CA . VAL A 1 212 ? 52.916 23.853 -65.423 1.00 46.91 212 VAL A CA 1
ATOM 1657 C C . VAL A 1 212 ? 53.683 25.041 -66.032 1.00 46.91 212 VAL A C 1
ATOM 1659 O O . VAL A 1 212 ? 53.740 25.145 -67.261 1.00 46.91 212 VAL A O 1
ATOM 1662 N N . PRO A 1 213 ? 54.332 25.907 -65.228 1.00 44.59 213 PRO A N 1
ATOM 1663 C CA . PRO A 1 213 ? 55.379 26.785 -65.733 1.00 44.59 213 PRO A CA 1
ATOM 1664 C C . PRO A 1 213 ? 56.632 25.948 -66.030 1.00 44.59 213 PRO A C 1
ATOM 1666 O O . PRO A 1 213 ? 57.027 25.104 -65.226 1.00 44.59 213 PRO A O 1
ATOM 1669 N N . LYS A 1 214 ? 57.261 26.158 -67.191 1.00 40.41 214 LYS A N 1
ATOM 1670 C CA . LYS A 1 214 ? 58.514 25.470 -67.537 1.00 40.41 214 LYS A CA 1
ATOM 1671 C C . LYS A 1 214 ? 59.650 25.951 -66.631 1.00 40.41 214 LYS A C 1
ATOM 1673 O O . LYS A 1 214 ? 59.926 27.147 -66.600 1.00 40.41 214 LYS A O 1
ATOM 1678 N N . THR A 1 215 ? 60.349 25.015 -65.999 1.00 42.88 215 THR A N 1
ATOM 1679 C CA . THR A 1 215 ? 61.662 25.246 -65.379 1.00 42.88 215 THR A CA 1
ATOM 1680 C C . THR A 1 215 ? 62.747 24.743 -66.329 1.00 42.88 215 THR A C 1
ATOM 1682 O O . THR A 1 215 ? 62.595 23.674 -66.922 1.00 42.88 215 THR A O 1
ATOM 1685 N N . GLU A 1 216 ? 63.825 25.504 -66.500 1.00 38.72 216 GLU A N 1
ATOM 1686 C CA . GLU A 1 216 ? 64.960 25.110 -67.345 1.00 38.72 216 GLU A CA 1
ATOM 1687 C C . GLU A 1 216 ? 65.883 24.104 -66.623 1.00 38.72 216 GLU A C 1
ATOM 1689 O O . GLU A 1 216 ? 65.989 24.142 -65.393 1.00 38.72 216 GLU A O 1
ATOM 1694 N N . PRO A 1 217 ? 66.543 23.181 -67.349 1.00 43.78 217 PRO A N 1
ATOM 1695 C CA . PRO A 1 217 ? 67.384 22.154 -66.742 1.00 43.78 217 PRO A CA 1
ATOM 1696 C C . PRO A 1 217 ? 68.762 22.700 -66.339 1.00 43.78 217 PRO A C 1
ATOM 1698 O O . PRO A 1 217 ? 69.513 23.202 -67.174 1.00 43.78 217 PRO A O 1
ATOM 1701 N N . ILE A 1 218 ? 69.132 22.515 -65.070 1.00 38.84 218 ILE A N 1
ATOM 1702 C CA . ILE A 1 218 ? 70.502 22.717 -64.581 1.00 38.84 218 ILE A CA 1
ATOM 1703 C C . ILE A 1 218 ? 71.199 21.353 -64.521 1.00 38.84 218 ILE A C 1
ATOM 1705 O O . ILE A 1 218 ? 70.708 20.429 -63.875 1.00 38.84 218 ILE A O 1
ATOM 1709 N N . PHE A 1 219 ? 72.348 21.232 -65.187 1.00 36.78 219 PHE A N 1
ATOM 1710 C CA . PHE A 1 219 ? 73.218 20.057 -65.103 1.00 36.78 219 PHE A CA 1
ATOM 1711 C C . PHE A 1 219 ? 74.073 20.096 -63.832 1.00 36.78 219 PHE A C 1
ATOM 1713 O O . PHE A 1 219 ? 74.760 21.088 -63.595 1.00 36.78 219 PHE A O 1
ATOM 1720 N N . LEU A 1 220 ? 74.144 18.977 -63.107 1.00 37.88 220 LEU A N 1
ATOM 1721 C CA . LEU A 1 220 ? 75.291 18.628 -62.265 1.00 37.88 220 LEU A CA 1
ATOM 1722 C C . LEU A 1 220 ? 75.585 17.127 -62.382 1.00 37.88 220 LEU A C 1
ATOM 1724 O O . LEU A 1 220 ? 74.683 16.302 -62.258 1.00 37.88 220 LEU A O 1
ATOM 1728 N N . ASN A 1 221 ? 76.858 16.795 -62.600 1.00 37.28 221 ASN A N 1
ATOM 1729 C CA . ASN A 1 221 ? 77.387 15.445 -62.399 1.00 37.28 221 ASN A CA 1
ATOM 1730 C C . ASN A 1 221 ? 77.649 15.218 -60.901 1.00 37.28 221 ASN A C 1
ATOM 1732 O O . ASN A 1 221 ? 77.964 16.164 -60.179 1.00 37.28 221 ASN A O 1
ATOM 1736 N N . GLY A 1 222 ? 77.618 13.961 -60.461 1.00 36.22 222 GLY A N 1
ATOM 1737 C CA . GLY A 1 222 ? 78.062 13.561 -59.126 1.00 36.22 222 GLY A CA 1
ATOM 1738 C C . GLY A 1 222 ? 77.872 12.064 -58.917 1.00 36.22 222 GLY A C 1
ATOM 1739 O O . GLY A 1 222 ? 76.745 11.579 -58.927 1.00 36.22 222 GLY A O 1
ATOM 1740 N N . GLU A 1 223 ? 78.971 11.328 -58.785 1.00 42.38 223 GLU A N 1
ATOM 1741 C CA . GLU A 1 223 ? 78.957 9.877 -58.586 1.00 42.38 223 GLU A CA 1
ATOM 1742 C C . GLU A 1 223 ? 78.648 9.468 -57.138 1.00 42.38 223 GLU A C 1
ATOM 1744 O O . GLU A 1 223 ? 78.806 10.254 -56.201 1.00 42.38 223 GLU A O 1
ATOM 1749 N N . ASN A 1 224 ? 78.370 8.165 -57.012 1.00 47.12 224 ASN A N 1
ATOM 1750 C CA . ASN A 1 224 ? 78.411 7.290 -55.832 1.00 47.12 224 ASN A CA 1
ATOM 1751 C C . ASN A 1 224 ? 77.044 6.891 -55.265 1.00 47.12 224 ASN A C 1
ATOM 1753 O O . ASN A 1 224 ? 76.338 7.668 -54.629 1.00 47.12 224 ASN A O 1
ATOM 1757 N N . ALA A 1 225 ? 76.718 5.615 -55.476 1.00 39.91 225 ALA A N 1
ATOM 1758 C CA . ALA A 1 225 ? 75.617 4.912 -54.843 1.00 39.91 225 ALA A CA 1
ATOM 1759 C C . ALA A 1 225 ? 76.197 3.763 -54.012 1.00 39.91 225 ALA A C 1
ATOM 1761 O O . ALA A 1 225 ? 76.945 2.941 -54.541 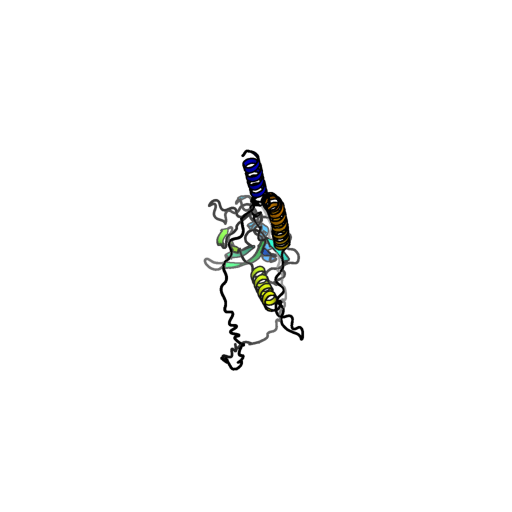1.00 39.91 225 ALA A O 1
ATOM 1762 N N . GLU A 1 226 ? 75.822 3.689 -52.738 1.00 34.22 226 GLU A N 1
ATOM 1763 C CA . GLU A 1 226 ? 76.143 2.566 -51.859 1.00 34.22 226 GLU A CA 1
ATOM 1764 C C . GLU A 1 226 ? 74.849 2.075 -51.200 1.00 34.22 226 GLU A C 1
ATOM 1766 O O . GLU A 1 226 ? 74.030 2.868 -50.732 1.00 34.22 226 GLU A O 1
ATOM 1771 N N . LEU A 1 227 ? 74.628 0.761 -51.244 1.00 42.44 227 LEU A N 1
ATOM 1772 C CA . LEU A 1 227 ? 73.412 0.097 -50.779 1.00 42.44 227 LEU A CA 1
ATOM 1773 C C . LEU A 1 227 ? 73.724 -0.678 -49.501 1.00 42.44 227 LEU A C 1
ATOM 1775 O O . LEU A 1 227 ? 74.466 -1.657 -49.544 1.00 42.44 227 LEU A O 1
ATOM 1779 N N . VAL A 1 228 ? 73.111 -0.276 -48.388 1.00 40.97 228 VAL A N 1
ATOM 1780 C CA . VAL A 1 228 ? 73.183 -1.002 -47.113 1.00 40.97 228 VAL A CA 1
ATOM 1781 C C . VAL A 1 228 ? 71.830 -1.668 -46.840 1.00 40.97 228 VAL A C 1
ATOM 1783 O O . VAL A 1 228 ? 70.869 -0.964 -46.520 1.00 40.97 228 VAL A O 1
ATOM 1786 N N . PRO A 1 229 ? 71.711 -3.000 -46.978 1.00 39.84 229 PRO A N 1
ATOM 1787 C CA . PRO A 1 229 ? 70.543 -3.739 -46.517 1.00 39.84 229 PRO A CA 1
ATOM 1788 C C . PRO A 1 229 ? 70.616 -3.982 -45.002 1.00 39.84 229 PRO A C 1
ATOM 1790 O O . PRO A 1 229 ? 71.698 -4.125 -44.435 1.00 39.84 229 PRO A O 1
ATOM 1793 N N . LEU A 1 230 ? 69.454 -4.089 -44.357 1.00 40.47 230 LEU A N 1
ATOM 1794 C CA . LEU A 1 230 ? 69.314 -4.619 -43.000 1.00 40.47 230 LEU A CA 1
ATOM 1795 C C . LEU A 1 230 ? 68.243 -5.712 -43.015 1.00 40.47 230 LEU A C 1
ATOM 1797 O O . LEU A 1 230 ? 67.113 -5.470 -43.441 1.00 40.47 230 LEU A O 1
ATOM 1801 N N . GLU A 1 231 ? 68.615 -6.910 -42.573 1.00 40.34 231 GLU A N 1
ATOM 1802 C CA . GLU A 1 231 ? 67.705 -8.047 -42.419 1.00 40.34 231 GLU A CA 1
ATOM 1803 C C . GLU A 1 231 ? 66.979 -8.007 -41.059 1.00 40.34 231 GLU A C 1
ATOM 1805 O O . GLU A 1 231 ? 67.503 -7.440 -40.094 1.00 40.34 231 GLU A O 1
ATOM 1810 N N . PRO A 1 232 ? 65.775 -8.600 -40.954 1.00 49.31 232 PRO A N 1
ATOM 1811 C CA . PRO A 1 232 ? 65.090 -8.781 -39.680 1.00 49.31 232 PRO A CA 1
ATOM 1812 C C . PRO A 1 232 ? 65.711 -9.932 -38.873 1.00 49.31 232 PRO A C 1
ATOM 1814 O O . PRO A 1 232 ? 66.333 -10.835 -39.429 1.00 49.31 232 PRO A O 1
ATOM 1817 N N . ASN A 1 233 ? 65.458 -9.955 -37.564 1.00 39.72 233 ASN A N 1
ATOM 1818 C CA . ASN A 1 233 ? 65.653 -11.151 -36.746 1.00 39.72 233 ASN A CA 1
ATOM 1819 C C . ASN A 1 233 ? 64.438 -11.378 -35.829 1.00 39.72 233 ASN A C 1
ATOM 1821 O O . ASN A 1 233 ? 63.621 -10.477 -35.638 1.00 39.72 233 ASN A O 1
ATOM 1825 N N . ASN A 1 234 ? 64.301 -12.606 -35.338 1.00 44.09 234 ASN A N 1
ATOM 1826 C CA . ASN A 1 234 ? 63.050 -13.194 -34.865 1.00 44.09 234 ASN A CA 1
ATOM 1827 C C . ASN A 1 234 ? 63.080 -13.504 -33.353 1.00 44.09 234 ASN A C 1
ATOM 1829 O O . ASN A 1 234 ? 64.094 -13.280 -32.693 1.00 44.09 234 ASN A O 1
ATOM 1833 N N . ASN A 1 235 ? 61.995 -14.133 -32.881 1.00 42.78 235 ASN A N 1
ATOM 1834 C CA . ASN A 1 235 ? 61.848 -14.825 -31.591 1.00 42.78 235 ASN A CA 1
ATOM 1835 C C . ASN A 1 235 ? 61.724 -13.887 -30.355 1.00 42.78 235 ASN A C 1
ATOM 1837 O O . ASN A 1 235 ? 62.115 -12.727 -30.406 1.00 42.78 235 ASN A O 1
ATOM 1841 N N . GLU A 1 236 ? 61.119 -14.292 -29.229 1.00 40.06 236 GLU A N 1
ATOM 1842 C CA . GLU A 1 236 ? 60.612 -15.622 -28.834 1.00 40.06 236 GLU A CA 1
ATOM 1843 C C . GLU A 1 236 ? 59.353 -15.530 -27.930 1.00 40.06 236 GLU A C 1
ATOM 1845 O O . GLU A 1 236 ? 59.025 -14.471 -27.397 1.00 40.06 236 GLU A O 1
ATOM 1850 N N . LEU A 1 237 ? 58.663 -16.663 -27.780 1.00 43.06 237 LEU A N 1
ATOM 1851 C CA . LEU A 1 237 ? 57.508 -16.992 -26.918 1.00 43.06 237 LEU A CA 1
ATOM 1852 C C . LEU A 1 237 ? 57.794 -18.442 -26.426 1.00 43.06 237 LEU A C 1
ATOM 1854 O O . LEU A 1 237 ? 58.463 -19.138 -27.202 1.00 43.06 237 LEU A O 1
ATOM 1858 N N . PRO A 1 238 ? 57.362 -18.967 -25.251 1.00 54.28 238 PRO A N 1
ATOM 1859 C CA . PRO A 1 238 ? 56.288 -18.572 -24.317 1.00 54.28 238 PRO A CA 1
ATOM 1860 C C . PRO A 1 238 ? 56.866 -18.288 -22.894 1.00 54.28 238 PRO A C 1
ATOM 1862 O O . PRO A 1 238 ? 57.827 -17.523 -22.862 1.00 54.28 238 PRO A O 1
ATOM 1865 N N . ASP A 1 239 ? 56.453 -18.741 -21.690 1.00 38.97 239 ASP A N 1
ATOM 1866 C CA . ASP A 1 239 ? 55.381 -19.576 -21.048 1.00 38.97 239 ASP A CA 1
ATOM 1867 C C . ASP A 1 239 ? 55.491 -19.309 -19.501 1.00 38.97 239 ASP A C 1
ATOM 1869 O O . ASP A 1 239 ? 56.470 -18.669 -19.107 1.00 38.97 239 ASP A O 1
ATOM 1873 N N . GLU A 1 240 ? 54.675 -19.718 -18.509 1.00 45.72 240 GLU A N 1
ATOM 1874 C CA . GLU A 1 240 ? 53.343 -20.354 -18.295 1.00 45.72 240 GLU A CA 1
ATOM 1875 C C . GLU A 1 240 ? 52.989 -20.141 -16.770 1.00 45.72 240 GLU A C 1
ATOM 1877 O O . GLU A 1 240 ? 53.886 -19.745 -16.020 1.00 45.72 240 GLU A O 1
ATOM 1882 N N . LEU A 1 241 ? 51.768 -20.473 -16.290 1.00 47.72 241 LEU A N 1
ATOM 1883 C CA . LEU A 1 241 ? 51.360 -20.697 -14.863 1.00 47.72 241 LEU A CA 1
ATOM 1884 C C . LEU A 1 241 ? 51.276 -19.473 -13.899 1.00 47.72 241 LEU A C 1
ATOM 1886 O O . LEU A 1 241 ? 52.039 -18.519 -14.029 1.00 47.72 241 LEU A O 1
ATOM 1890 N N . ASP A 1 242 ? 50.476 -19.445 -12.817 1.00 43.59 242 ASP A N 1
ATOM 1891 C CA . ASP A 1 242 ? 49.155 -20.040 -12.482 1.00 43.59 242 ASP A CA 1
ATOM 1892 C C . ASP A 1 242 ? 48.581 -19.309 -11.234 1.00 43.59 242 ASP A C 1
ATOM 1894 O O . ASP A 1 242 ? 49.350 -18.869 -10.376 1.00 43.59 242 ASP A O 1
ATOM 1898 N N . ASP A 1 243 ? 47.249 -19.227 -11.104 1.00 53.28 243 ASP A N 1
ATOM 1899 C CA . ASP A 1 243 ? 46.519 -18.772 -9.899 1.00 53.28 243 ASP A CA 1
ATOM 1900 C C . ASP A 1 243 ? 45.698 -19.940 -9.316 1.00 53.28 243 ASP A C 1
ATOM 1902 O O . ASP A 1 243 ? 45.056 -20.663 -10.077 1.00 53.28 243 ASP A O 1
ATOM 1906 N N . ASP A 1 244 ? 45.639 -20.091 -7.985 1.00 53.06 244 ASP A N 1
ATOM 1907 C CA . ASP A 1 244 ? 44.667 -20.981 -7.321 1.00 53.06 244 ASP A CA 1
ATOM 1908 C C . ASP A 1 244 ? 44.430 -20.544 -5.855 1.00 53.06 244 ASP A C 1
ATOM 1910 O O . ASP A 1 244 ? 45.350 -20.561 -5.034 1.00 53.06 244 ASP A O 1
ATOM 1914 N N . ASP A 1 245 ? 43.200 -20.134 -5.518 1.00 45.56 245 ASP A N 1
ATOM 1915 C CA . ASP A 1 245 ? 42.819 -19.593 -4.198 1.00 45.56 245 ASP A CA 1
ATOM 1916 C C . ASP A 1 245 ? 41.528 -20.294 -3.708 1.00 45.56 245 ASP A C 1
ATOM 1918 O O . ASP A 1 245 ? 40.420 -20.014 -4.173 1.00 45.56 245 ASP A O 1
ATOM 1922 N N . ASP A 1 246 ? 41.666 -21.285 -2.816 1.00 49.84 246 ASP A N 1
ATOM 1923 C CA . ASP A 1 246 ? 40.609 -22.267 -2.509 1.00 49.84 246 ASP A CA 1
ATOM 1924 C C . ASP A 1 246 ? 39.898 -22.010 -1.163 1.00 49.84 246 ASP A C 1
ATOM 1926 O O . ASP A 1 246 ? 40.308 -22.505 -0.108 1.00 49.84 246 ASP A O 1
ATOM 1930 N N . VAL A 1 247 ? 38.781 -21.270 -1.194 1.00 52.97 247 VAL A N 1
ATOM 1931 C CA . VAL A 1 247 ? 37.923 -21.019 -0.018 1.00 52.97 247 VAL A CA 1
ATOM 1932 C C . VAL A 1 247 ? 36.514 -21.573 -0.238 1.00 52.97 247 VAL A C 1
ATOM 1934 O O . VAL A 1 247 ? 35.672 -20.966 -0.899 1.00 52.97 247 VAL A O 1
ATOM 1937 N N . LYS A 1 248 ? 36.230 -22.732 0.366 1.00 47.34 248 LYS A N 1
ATOM 1938 C CA . LYS A 1 248 ? 34.932 -23.415 0.257 1.00 47.34 248 LYS A CA 1
ATOM 1939 C C . LYS A 1 248 ? 33.929 -22.957 1.322 1.00 47.34 248 LYS A C 1
ATOM 1941 O O . LYS A 1 248 ? 34.153 -23.100 2.523 1.00 47.34 248 LYS A O 1
ATOM 1946 N N . GLU A 1 249 ? 32.778 -22.483 0.856 1.00 44.31 249 GLU A N 1
ATOM 1947 C CA . GLU A 1 249 ? 31.552 -22.303 1.641 1.00 44.31 249 GLU A CA 1
ATOM 1948 C C . GLU A 1 249 ? 31.013 -23.656 2.152 1.00 44.31 249 GLU A C 1
ATOM 1950 O O . GLU A 1 249 ? 31.199 -24.683 1.495 1.00 44.31 249 GLU A O 1
ATOM 1955 N N . ASN A 1 250 ? 30.267 -23.667 3.268 1.00 40.81 250 ASN A N 1
ATOM 1956 C CA . ASN A 1 250 ? 28.999 -24.413 3.326 1.00 40.81 250 ASN A CA 1
ATOM 1957 C C . ASN A 1 250 ? 28.086 -23.965 4.484 1.00 40.81 250 ASN A C 1
ATOM 1959 O O . ASN A 1 250 ? 28.528 -23.786 5.620 1.00 40.81 250 ASN A O 1
ATOM 1963 N N . VAL A 1 251 ? 26.788 -23.832 4.197 1.00 40.75 251 VAL A N 1
ATOM 1964 C CA . VAL A 1 251 ? 25.751 -23.389 5.144 1.00 40.75 251 VAL A CA 1
ATOM 1965 C C . VAL A 1 251 ? 24.954 -24.582 5.677 1.00 40.75 251 VAL A C 1
ATOM 1967 O O . VAL A 1 251 ? 24.450 -25.405 4.918 1.00 40.75 251 VAL A O 1
ATOM 1970 N N . VAL A 1 252 ? 24.759 -24.650 6.997 1.00 43.50 252 VAL A N 1
ATOM 1971 C CA . VAL A 1 252 ? 23.918 -25.677 7.636 1.00 43.50 252 VAL A CA 1
ATOM 1972 C C . VAL A 1 252 ? 22.457 -25.229 7.695 1.00 43.50 252 VAL A C 1
ATOM 1974 O O . VAL A 1 252 ? 22.141 -24.253 8.377 1.00 43.50 252 VAL A O 1
ATOM 1977 N N . LYS A 1 253 ? 21.545 -25.987 7.066 1.00 42.59 253 LYS A N 1
ATOM 1978 C CA . LYS A 1 253 ? 20.097 -25.942 7.356 1.00 42.59 253 LYS A CA 1
ATOM 1979 C C . LYS A 1 253 ? 19.329 -27.130 6.758 1.00 42.59 253 LYS A C 1
ATOM 1981 O O . LYS A 1 253 ? 19.149 -27.190 5.549 1.00 42.59 253 LYS A O 1
ATOM 1986 N N . LYS A 1 254 ? 18.743 -27.972 7.617 1.00 37.25 254 LYS A N 1
ATOM 1987 C CA . LYS A 1 254 ? 17.279 -28.162 7.679 1.00 37.25 254 LYS A CA 1
ATOM 1988 C C . LYS A 1 254 ? 16.887 -28.879 8.974 1.00 37.25 254 LYS A C 1
ATOM 1990 O O . LYS A 1 254 ? 17.580 -29.787 9.418 1.00 37.25 254 LYS A O 1
ATOM 1995 N N . SER A 1 255 ? 15.757 -28.487 9.548 1.00 37.34 255 SER A N 1
ATOM 1996 C CA . SER A 1 255 ? 15.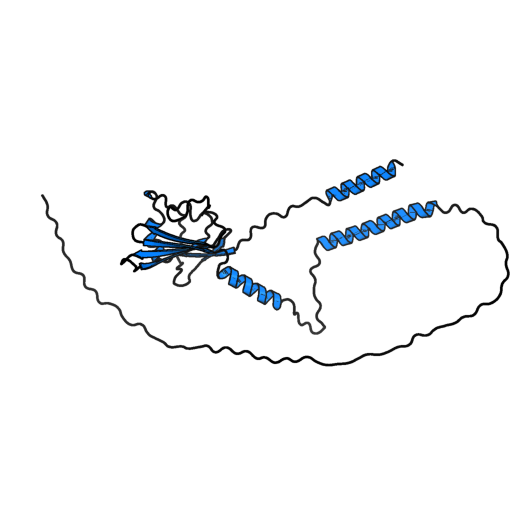024 -29.251 10.555 1.00 37.34 255 SER A CA 1
ATOM 1997 C C . SER A 1 255 ? 13.602 -29.482 10.045 1.00 37.34 255 SER A C 1
ATOM 1999 O O . SER A 1 255 ? 13.030 -28.617 9.383 1.00 37.34 255 SER A O 1
ATOM 2001 N N . GLU A 1 256 ? 13.036 -30.650 10.339 1.00 45.53 256 GLU A N 1
ATOM 2002 C CA . GLU A 1 256 ? 11.650 -30.995 10.019 1.00 45.53 256 GLU A CA 1
ATOM 2003 C C . GLU A 1 256 ? 11.030 -31.741 11.201 1.00 45.53 256 GLU A C 1
ATOM 2005 O O . GLU A 1 256 ? 11.571 -32.751 11.649 1.00 45.53 256 GLU A O 1
ATOM 2010 N N . THR A 1 257 ? 9.874 -31.270 11.673 1.00 33.59 257 THR A N 1
ATOM 2011 C CA . THR A 1 257 ? 9.035 -31.990 12.638 1.00 33.59 257 THR A CA 1
ATOM 2012 C C . THR A 1 257 ? 7.570 -31.780 12.266 1.00 33.59 257 THR A C 1
ATOM 2014 O O . THR A 1 257 ? 7.143 -30.658 12.007 1.00 33.59 257 THR A O 1
ATOM 2017 N N . LYS A 1 258 ? 6.804 -32.874 12.232 1.00 48.34 258 LYS A N 1
ATOM 2018 C CA . LYS A 1 258 ? 5.358 -32.898 11.955 1.00 48.34 258 LYS A CA 1
ATOM 2019 C C . LYS A 1 258 ? 4.547 -32.213 13.067 1.00 48.34 258 LYS A C 1
ATOM 2021 O O . LYS A 1 258 ? 5.006 -32.199 14.210 1.00 48.34 258 LYS A O 1
ATOM 2026 N N . LYS A 1 259 ? 3.281 -31.873 12.782 1.00 37.44 259 LYS A N 1
ATOM 2027 C CA . LYS A 1 259 ? 2.126 -32.623 13.335 1.00 37.44 259 LYS A CA 1
ATOM 2028 C C . LYS A 1 259 ? 0.769 -32.184 12.765 1.00 37.44 259 LYS A C 1
ATOM 2030 O O . LYS A 1 259 ? 0.402 -31.023 12.857 1.00 37.44 259 LYS A O 1
ATOM 2035 N N . ASP A 1 260 ? 0.070 -33.157 12.186 1.00 41.03 260 ASP A N 1
ATOM 2036 C CA . ASP A 1 260 ? -1.235 -33.682 12.618 1.00 41.03 260 ASP A CA 1
ATOM 2037 C C . ASP A 1 260 ? -2.235 -32.682 13.252 1.00 41.03 260 ASP A C 1
ATOM 2039 O O . ASP A 1 260 ? -1.984 -32.133 14.325 1.00 41.03 260 ASP A O 1
ATOM 2043 N N . VAL A 1 261 ? -3.417 -32.544 12.634 1.00 41.69 261 VAL A N 1
ATOM 2044 C CA . VAL A 1 261 ? -4.585 -31.808 13.156 1.00 41.69 261 VAL A CA 1
ATOM 2045 C C . VAL A 1 261 ? -5.773 -32.765 13.276 1.00 41.69 261 VAL A C 1
ATOM 2047 O O . VAL A 1 261 ? -6.106 -33.457 12.317 1.00 41.69 261 VAL A O 1
ATOM 2050 N N . GLU A 1 262 ? -6.427 -32.772 14.438 1.00 44.75 262 GLU A N 1
ATOM 2051 C CA . GLU A 1 262 ? -7.662 -33.514 14.712 1.00 44.75 262 GLU A CA 1
ATOM 2052 C C . GLU A 1 262 ? -8.517 -32.711 15.708 1.00 44.75 262 GLU A C 1
ATOM 2054 O O . GLU A 1 262 ? -8.106 -32.534 16.856 1.00 44.75 262 GLU A O 1
ATOM 2059 N N . ASN A 1 263 ? -9.661 -32.180 15.252 1.00 37.81 263 ASN A N 1
ATOM 2060 C CA . ASN A 1 263 ? -10.880 -31.909 16.036 1.00 37.81 263 ASN A CA 1
ATOM 2061 C C . ASN A 1 263 ? -11.923 -31.146 15.197 1.00 37.81 263 ASN A C 1
ATOM 2063 O O . ASN A 1 263 ? -11.670 -30.019 14.782 1.00 37.81 263 ASN A O 1
ATOM 2067 N N . ASP A 1 264 ? -13.123 -31.713 15.093 1.00 43.94 264 ASP A N 1
ATOM 2068 C CA . ASP A 1 264 ? -14.390 -30.977 15.022 1.00 43.94 264 ASP A CA 1
ATOM 2069 C C . ASP A 1 264 ? -15.243 -31.528 16.181 1.00 43.94 264 ASP A C 1
ATOM 2071 O O . ASP A 1 264 ? -15.351 -32.740 16.354 1.00 43.94 264 ASP A O 1
ATOM 2075 N N . ASN A 1 265 ? -15.595 -30.708 17.173 1.00 41.50 265 ASN A N 1
ATOM 2076 C CA . ASN A 1 265 ? -16.743 -29.790 17.177 1.00 41.50 265 ASN A CA 1
ATOM 2077 C C . ASN A 1 265 ? -18.085 -30.535 17.227 1.00 41.50 265 ASN A C 1
ATOM 2079 O O . ASN A 1 265 ? -18.547 -31.087 16.234 1.00 41.50 265 ASN A O 1
ATOM 2083 N N . ASP A 1 266 ? -18.728 -30.487 18.398 1.00 45.16 266 ASP A N 1
ATOM 2084 C CA . ASP A 1 266 ? -20.102 -30.949 18.612 1.00 45.16 266 ASP A CA 1
ATOM 2085 C C . ASP A 1 266 ? -20.920 -29.777 19.183 1.00 45.16 266 ASP A C 1
ATOM 2087 O O . ASP A 1 266 ? -20.562 -29.170 20.199 1.00 45.16 266 ASP A O 1
ATOM 2091 N N . GLU A 1 267 ? -21.968 -29.387 18.462 1.00 46.66 267 GLU A N 1
ATOM 2092 C CA . GLU A 1 267 ? -22.632 -28.085 18.572 1.00 46.66 267 GLU A CA 1
ATOM 2093 C C . GLU A 1 267 ? -23.870 -28.148 19.478 1.00 46.66 267 GLU A C 1
ATOM 2095 O O . GLU A 1 267 ? -24.678 -29.073 19.386 1.00 46.66 267 GLU A O 1
ATOM 2100 N N . LYS A 1 268 ? -24.075 -27.134 20.336 1.00 48.16 268 LYS A N 1
ATOM 2101 C CA . LYS A 1 268 ? -25.339 -26.969 21.078 1.00 48.16 268 LYS A CA 1
ATOM 2102 C C . LYS A 1 268 ? -25.840 -25.532 21.097 1.00 48.16 268 LYS A C 1
ATOM 2104 O O . LYS A 1 268 ? -25.417 -24.719 21.917 1.00 48.16 268 LYS A O 1
ATOM 2109 N N . GLU A 1 269 ? -26.839 -25.280 20.251 1.00 46.25 269 GLU A N 1
ATOM 2110 C CA . GLU A 1 269 ? -27.793 -24.184 20.423 1.00 46.25 269 GLU A CA 1
ATOM 2111 C C . GLU A 1 269 ? -28.324 -24.116 21.866 1.00 46.25 269 GLU A C 1
ATOM 2113 O O . GLU A 1 269 ? -28.565 -25.141 22.515 1.00 46.25 269 GLU A O 1
ATOM 2118 N N . ASN A 1 270 ? -28.685 -22.913 22.320 1.00 43.50 270 ASN A N 1
ATOM 2119 C CA . ASN A 1 270 ? -29.838 -22.797 23.208 1.00 43.50 270 ASN A CA 1
ATOM 2120 C C . ASN A 1 270 ? -30.604 -21.483 23.013 1.00 43.50 270 ASN A C 1
ATOM 2122 O O . ASN A 1 270 ? -30.058 -20.483 22.553 1.00 43.50 270 ASN A O 1
ATOM 2126 N N . LYS A 1 271 ? -31.908 -21.518 23.306 1.00 50.00 271 LYS A N 1
ATOM 2127 C CA . LYS A 1 271 ? -32.910 -20.680 22.628 1.00 50.00 271 LYS A CA 1
ATOM 2128 C C . LYS A 1 271 ? -34.011 -20.189 23.569 1.00 50.00 271 LYS A C 1
ATOM 2130 O O . LYS A 1 271 ? -34.746 -21.017 24.108 1.00 50.00 271 LYS A O 1
ATOM 2135 N N . LYS A 1 272 ? -34.170 -18.861 23.678 1.00 46.03 272 LYS A N 1
ATOM 2136 C CA . LYS A 1 272 ? -35.413 -18.074 23.925 1.00 46.03 272 LYS A CA 1
ATOM 2137 C C . LYS A 1 272 ? -35.041 -16.577 23.962 1.00 46.03 272 LYS A C 1
ATOM 2139 O O . LYS A 1 272 ? -34.004 -16.252 24.520 1.00 46.03 272 LYS A O 1
ATOM 2144 N N . THR A 1 273 ? -35.700 -15.645 23.263 1.00 47.41 273 THR A N 1
ATOM 2145 C CA . THR A 1 273 ? -37.137 -15.270 23.217 1.00 47.41 273 THR A CA 1
ATOM 2146 C C . THR A 1 273 ? -37.594 -14.559 24.496 1.00 47.41 273 THR A C 1
ATOM 2148 O O . THR A 1 273 ? -37.566 -15.161 25.565 1.00 47.41 273 THR A O 1
ATOM 2151 N N . GLY A 1 274 ? -38.052 -13.305 24.370 1.00 43.84 274 GLY A N 1
ATOM 2152 C CA . GLY A 1 274 ? -38.440 -12.462 25.508 1.00 43.84 274 GLY A CA 1
ATOM 2153 C C . GLY A 1 274 ? -39.069 -11.109 25.140 1.00 43.84 274 GLY A C 1
ATOM 2154 O O . GLY A 1 274 ? -38.703 -10.105 25.738 1.00 43.84 274 GLY A O 1
ATOM 2155 N N . ASP A 1 275 ? -39.989 -11.071 24.170 1.00 57.53 275 ASP A N 1
ATOM 2156 C CA . ASP A 1 275 ? -40.810 -9.879 23.886 1.00 57.53 275 ASP A CA 1
ATOM 2157 C C . ASP A 1 275 ? -41.996 -9.768 24.856 1.00 57.53 275 ASP A C 1
ATOM 2159 O O . ASP A 1 275 ? -42.759 -10.727 25.004 1.00 57.53 275 ASP A O 1
ATOM 2163 N N . SER A 1 276 ? -42.220 -8.583 25.436 1.00 42.56 276 SER A N 1
ATOM 2164 C CA . SER A 1 276 ? -43.558 -8.032 25.738 1.00 42.56 276 SER A CA 1
ATOM 2165 C C . SER A 1 276 ? -43.491 -6.533 26.101 1.00 42.56 276 SER A C 1
ATOM 2167 O O . SER A 1 276 ? -42.422 -6.076 26.507 1.00 42.56 276 SER A O 1
ATOM 2169 N N . PRO A 1 277 ? -44.583 -5.753 25.931 1.00 66.06 277 PRO A N 1
ATOM 2170 C CA . PRO A 1 277 ? -44.497 -4.297 25.768 1.00 66.06 277 PRO A CA 1
ATOM 2171 C C . PRO A 1 277 ? -45.346 -3.480 26.774 1.00 66.06 277 PRO A C 1
ATOM 2173 O O . PRO A 1 277 ? -45.962 -4.049 27.674 1.00 66.06 277 PRO A O 1
ATOM 2176 N N . VAL A 1 278 ? -45.456 -2.169 26.482 1.00 52.75 278 VAL A N 1
ATOM 2177 C CA . VAL A 1 278 ? -46.214 -1.083 27.158 1.00 52.75 278 VAL A CA 1
ATOM 2178 C C . VAL A 1 278 ? -45.446 -0.383 28.279 1.00 52.75 278 VAL A C 1
ATOM 2180 O O . VAL A 1 278 ? -45.347 -0.942 29.389 1.00 52.75 278 VAL A O 1
#

pLDDT: mean 71.11, std 21.86, range [33.59, 98.38]

Organism: Caenorhabditis remanei (NCBI:txid31234)

Radius of gyration: 39.71 Å; chains: 1; bounding box: 125×68×95 Å

Foldseek 3Di:
DVVVVVVVVVVVVVVVVVPPPPPPDPDQDWAKWWFAKAPLVVVCVCVQPPVVQFRHFDDDDRPQGHVVVPRTDIDIERAWKKKKWKWAADDPPDTHGRIIGIDHQQRGTCTDPQDDPPVADSNHHRDFDWGWGADPRMIMIITTHNHDPVNVVVVVVVVVCVVVVQDPPDVPDRDDDDDCDPVNVVVVVVVVVVVVVVVVVVCVVVVVPPPDDDDDDDDDDDDDDDDDDDDDDDDDDDDDDDDDDDDDDDDDDDDDDDDDDDDDDDDDDDDDDDDDDD